Protein AF-A0AAV7SEK6-F1 (afdb_monomer_lite)

pLDDT: mean 84.75, std 13.73, range [41.94, 98.38]

Structure (mmCIF, N/CA/C/O backbone):
data_AF-A0AAV7SEK6-F1
#
_entry.id   AF-A0AAV7SEK6-F1
#
loop_
_atom_site.group_PDB
_atom_site.id
_atom_site.type_symbol
_atom_site.label_atom_id
_atom_site.label_alt_id
_atom_site.label_comp_id
_atom_site.label_asym_id
_atom_site.label_entity_id
_atom_site.label_seq_id
_atom_site.pdbx_PDB_ins_code
_atom_site.Cartn_x
_atom_site.Cartn_y
_atom_site.Cartn_z
_atom_site.occupancy
_atom_site.B_iso_or_equiv
_atom_site.auth_seq_id
_atom_site.auth_comp_id
_atom_site.auth_asym_id
_atom_site.auth_atom_id
_atom_site.pdbx_PDB_model_num
ATOM 1 N N . MET A 1 1 ? -6.436 -11.937 41.279 1.00 41.94 1 MET A N 1
ATOM 2 C CA . MET A 1 1 ? -7.141 -11.042 40.342 1.00 41.94 1 MET A CA 1
ATOM 3 C C . MET A 1 1 ? -6.903 -11.585 38.947 1.00 41.94 1 MET A C 1
ATOM 5 O O . MET A 1 1 ? -5.779 -11.514 38.476 1.00 41.94 1 MET A O 1
ATOM 9 N N . LEU A 1 2 ? -7.904 -12.236 38.353 1.00 48.03 2 LEU A N 1
ATOM 10 C CA . LEU A 1 2 ? -7.870 -12.581 36.932 1.00 48.03 2 LEU A CA 1
ATOM 11 C C . LEU A 1 2 ? -8.224 -11.290 36.184 1.00 48.03 2 LEU A C 1
ATOM 13 O O . LEU A 1 2 ? -9.225 -10.667 36.530 1.00 48.03 2 LEU A O 1
ATOM 17 N N . GLY A 1 3 ? -7.352 -10.839 35.279 1.00 50.72 3 GLY A N 1
ATOM 18 C CA . GLY A 1 3 ? -7.594 -9.639 34.475 1.00 50.72 3 GLY A CA 1
ATOM 19 C C . GLY A 1 3 ? -8.892 -9.765 33.681 1.00 50.72 3 GLY A C 1
ATOM 20 O O . GLY A 1 3 ? -9.332 -10.880 33.397 1.00 50.72 3 GLY A O 1
ATOM 21 N N . ASP A 1 4 ? -9.506 -8.627 33.359 1.00 60.28 4 ASP A N 1
ATOM 22 C CA . ASP A 1 4 ? -10.700 -8.585 32.517 1.00 60.28 4 ASP A CA 1
ATOM 23 C C . ASP A 1 4 ? -10.441 -9.390 31.221 1.00 60.28 4 ASP A C 1
ATOM 25 O O . ASP A 1 4 ? -9.494 -9.071 30.493 1.00 60.28 4 ASP A O 1
ATOM 29 N N . PRO A 1 5 ? -11.225 -10.452 30.930 1.00 59.69 5 PRO A N 1
ATOM 30 C CA . PRO A 1 5 ? -11.071 -11.268 29.722 1.00 59.69 5 PRO A CA 1
ATOM 31 C C . PRO A 1 5 ? -11.048 -10.442 28.433 1.00 59.69 5 PRO A C 1
ATOM 33 O O . PRO A 1 5 ? -10.412 -10.834 27.455 1.00 59.69 5 PRO A O 1
ATOM 36 N N . SER A 1 6 ? -11.715 -9.291 28.467 1.00 57.19 6 SER A N 1
ATOM 37 C CA . SER A 1 6 ? -11.801 -8.311 27.398 1.00 57.19 6 SER A CA 1
ATOM 38 C C . SER A 1 6 ? -10.407 -7.718 27.068 1.00 57.19 6 SER A C 1
ATOM 40 O O . SER A 1 6 ? -9.927 -7.756 25.930 1.00 57.19 6 SER A O 1
ATOM 42 N N . VAL A 1 7 ? -9.663 -7.298 28.092 1.00 60.16 7 VAL A N 1
ATOM 43 C CA . VAL A 1 7 ? -8.305 -6.744 27.969 1.00 60.16 7 VAL A CA 1
ATOM 44 C C . VAL A 1 7 ? -7.331 -7.802 27.443 1.00 60.16 7 VAL A C 1
ATOM 46 O O . VAL A 1 7 ? -6.570 -7.545 26.515 1.00 60.16 7 VAL A O 1
ATOM 49 N N . ILE A 1 8 ? -7.436 -9.036 27.943 1.00 61.97 8 ILE A N 1
ATOM 50 C CA . ILE A 1 8 ? -6.555 -10.151 27.555 1.00 61.97 8 ILE A CA 1
ATOM 51 C C . ILE A 1 8 ? -6.707 -10.522 26.068 1.00 61.97 8 ILE A C 1
ATOM 53 O O . ILE A 1 8 ? -5.732 -10.924 25.428 1.00 61.97 8 ILE A O 1
ATOM 57 N N . LEU A 1 9 ? -7.916 -10.425 25.508 1.00 58.00 9 LEU A N 1
ATOM 58 C CA . LEU A 1 9 ? -8.163 -10.699 24.087 1.00 58.00 9 LEU A CA 1
ATOM 59 C C . LEU A 1 9 ? -7.592 -9.597 23.188 1.00 58.00 9 LEU A C 1
ATOM 61 O O . LEU A 1 9 ? -6.967 -9.900 22.171 1.00 58.00 9 LEU A O 1
ATOM 65 N N . THR A 1 10 ? -7.742 -8.338 23.600 1.00 61.56 10 THR A N 1
ATOM 66 C CA . THR A 1 10 ? -7.214 -7.174 22.870 1.00 61.56 10 THR A CA 1
ATOM 67 C C . THR A 1 10 ? -5.689 -7.195 22.806 1.00 61.56 10 THR A C 1
ATOM 69 O O . THR A 1 10 ? -5.108 -6.975 21.740 1.00 61.56 10 THR A O 1
ATOM 72 N N . ASP A 1 11 ? -5.037 -7.521 23.924 1.00 69.69 11 ASP A N 1
ATOM 73 C CA . ASP A 1 11 ? -3.577 -7.602 24.013 1.00 69.69 11 ASP A CA 1
ATOM 74 C C . ASP A 1 11 ? -3.030 -8.688 23.077 1.00 69.69 11 ASP A C 1
ATOM 76 O O . ASP A 1 11 ? -2.130 -8.434 22.279 1.00 69.69 11 ASP A O 1
ATOM 80 N N . LYS A 1 12 ? -3.651 -9.875 23.064 1.00 70.50 12 LYS A N 1
ATOM 81 C CA . LYS A 1 12 ? -3.239 -10.984 22.186 1.00 70.50 12 LYS A CA 1
ATOM 82 C C . LYS A 1 12 ? -3.384 -10.673 20.695 1.00 70.50 12 LYS A C 1
ATOM 84 O O . LYS A 1 12 ? -2.521 -11.069 19.906 1.00 70.50 12 LYS A O 1
ATOM 89 N N . LEU A 1 13 ? -4.468 -10.004 20.294 1.00 69.19 13 LEU A N 1
ATOM 90 C CA . LEU A 1 13 ? -4.673 -9.591 18.900 1.00 69.19 13 LEU A CA 1
ATOM 91 C C . LEU A 1 13 ? -3.631 -8.545 18.482 1.00 69.19 13 LEU A C 1
ATOM 93 O O . LEU A 1 13 ? -3.004 -8.686 17.430 1.00 69.19 13 LEU A O 1
ATOM 97 N N . THR A 1 14 ? -3.371 -7.572 19.359 1.00 73.69 14 THR A N 1
ATOM 98 C CA . THR A 1 14 ? -2.360 -6.526 19.148 1.00 73.69 14 THR A CA 1
ATOM 99 C C . THR A 1 14 ? -0.956 -7.112 19.018 1.00 73.69 14 THR A C 1
ATOM 101 O O . THR A 1 14 ? -0.212 -6.734 18.113 1.00 73.69 14 THR A O 1
ATOM 104 N N . ASP A 1 15 ? -0.591 -8.057 19.885 1.00 81.19 15 ASP A N 1
ATOM 105 C CA . ASP A 1 15 ? 0.707 -8.736 19.849 1.00 81.19 15 ASP A CA 1
ATOM 106 C C . ASP A 1 15 ? 0.880 -9.538 18.557 1.00 81.19 15 ASP A C 1
ATOM 108 O O . ASP A 1 15 ? 1.908 -9.430 17.886 1.00 81.19 15 ASP A O 1
ATOM 112 N N . THR A 1 16 ? -0.164 -10.260 18.139 1.00 84.62 16 THR A N 1
ATOM 113 C CA . THR A 1 16 ? -0.152 -11.038 16.892 1.00 84.62 16 THR A CA 1
ATOM 114 C C . THR A 1 16 ? 0.030 -10.138 15.667 1.00 84.62 16 THR A C 1
ATOM 116 O O . THR A 1 16 ? 0.829 -10.451 14.779 1.00 84.62 16 THR A O 1
ATOM 119 N N . TRP A 1 17 ? -0.681 -9.008 15.606 1.00 87.75 17 TRP A N 1
ATOM 120 C CA . TRP A 1 17 ? -0.519 -8.024 14.535 1.00 87.75 17 TRP A CA 1
ATOM 121 C C . TRP A 1 17 ? 0.884 -7.404 14.546 1.00 87.75 17 TRP A C 1
ATOM 123 O O . TRP A 1 17 ? 1.556 -7.383 13.513 1.00 87.75 17 TRP A O 1
ATOM 133 N N . ASN A 1 18 ? 1.363 -6.963 15.712 1.00 86.88 18 ASN A N 1
ATOM 134 C CA . ASN A 1 18 ? 2.690 -6.368 15.873 1.00 86.88 18 ASN A CA 1
ATOM 135 C C . ASN A 1 18 ? 3.795 -7.312 15.401 1.00 86.88 18 ASN A C 1
ATOM 137 O O . ASN A 1 18 ? 4.709 -6.892 14.691 1.00 86.88 18 ASN A O 1
ATOM 141 N N . ASP A 1 19 ? 3.726 -8.583 15.785 1.00 89.81 19 ASP A N 1
ATOM 142 C CA . ASP A 1 19 ? 4.739 -9.566 15.418 1.00 89.81 19 ASP A CA 1
ATOM 143 C C . ASP A 1 19 ? 4.731 -9.862 13.922 1.00 89.81 19 ASP A C 1
ATOM 145 O O . ASP A 1 19 ? 5.800 -9.948 13.313 1.00 89.81 19 ASP A O 1
ATOM 149 N N . ARG A 1 20 ? 3.552 -9.904 13.291 1.00 88.75 20 ARG A N 1
ATOM 150 C CA . ARG A 1 20 ? 3.456 -9.961 11.829 1.00 88.75 20 ARG A CA 1
ATOM 151 C C . ARG A 1 20 ? 4.090 -8.728 11.190 1.00 88.75 20 ARG A C 1
ATOM 153 O O . ARG A 1 20 ? 4.929 -8.871 10.306 1.00 88.75 20 ARG A O 1
ATOM 160 N N . MET A 1 21 ? 3.767 -7.521 11.645 1.00 90.56 21 MET A N 1
ATOM 161 C CA . MET A 1 21 ? 4.341 -6.301 11.065 1.00 90.56 21 MET A CA 1
ATOM 162 C C . MET A 1 21 ? 5.861 -6.219 11.241 1.00 90.56 21 MET A C 1
ATOM 164 O O . MET A 1 21 ? 6.558 -5.791 10.321 1.00 90.56 21 MET A O 1
ATOM 168 N N . LYS A 1 22 ? 6.407 -6.696 12.367 1.00 90.19 22 LYS A N 1
ATOM 169 C CA . LYS A 1 22 ? 7.861 -6.856 12.537 1.00 90.19 22 LYS A CA 1
ATOM 170 C C . LYS A 1 22 ? 8.435 -7.822 11.502 1.00 90.19 22 LYS A C 1
ATOM 172 O O . LYS A 1 22 ? 9.438 -7.489 10.880 1.00 90.19 22 LYS A O 1
ATOM 177 N N . GLN A 1 23 ? 7.795 -8.973 11.278 1.00 89.94 23 GLN A N 1
ATOM 178 C CA . GLN A 1 23 ? 8.226 -9.937 10.257 1.00 89.94 23 GLN A CA 1
ATOM 179 C C . GLN A 1 23 ? 8.219 -9.325 8.854 1.00 89.94 23 GLN A C 1
ATOM 181 O O . GLN A 1 23 ? 9.186 -9.516 8.117 1.00 89.94 23 GLN A O 1
ATOM 186 N N . LEU A 1 24 ? 7.188 -8.545 8.503 1.00 89.25 24 LEU A N 1
ATOM 187 C CA . LEU A 1 24 ? 7.153 -7.801 7.244 1.00 89.25 24 LEU A CA 1
ATOM 188 C C . LEU A 1 24 ? 8.353 -6.866 7.133 1.00 89.25 24 LEU A C 1
ATOM 190 O O . LEU A 1 24 ? 9.094 -6.943 6.160 1.00 89.25 24 LEU A O 1
ATOM 194 N N . VAL A 1 25 ? 8.571 -6.002 8.128 1.00 87.69 25 VAL A N 1
ATOM 195 C CA . VAL A 1 25 ? 9.676 -5.034 8.103 1.00 87.69 25 VAL A CA 1
ATOM 196 C C . VAL A 1 25 ? 11.026 -5.745 8.002 1.00 87.69 25 VAL A C 1
ATOM 198 O O . VAL A 1 25 ? 11.858 -5.347 7.190 1.00 87.69 25 VAL A O 1
ATOM 201 N N . THR A 1 26 ? 11.243 -6.821 8.760 1.00 88.69 26 THR A N 1
ATOM 202 C CA . THR A 1 26 ? 12.462 -7.635 8.665 1.00 88.69 26 THR A CA 1
ATOM 203 C C . THR A 1 26 ? 12.628 -8.248 7.275 1.00 88.69 26 THR A C 1
ATOM 205 O O . THR A 1 26 ? 13.724 -8.190 6.720 1.00 88.69 26 THR A O 1
ATOM 208 N N . GLY A 1 27 ? 11.556 -8.785 6.685 1.00 85.38 27 GLY A N 1
ATOM 209 C CA . GLY A 1 27 ? 11.569 -9.331 5.327 1.00 85.38 27 GLY A CA 1
ATOM 210 C C . GLY A 1 27 ? 11.901 -8.274 4.273 1.00 85.38 27 GLY A C 1
ATOM 211 O O . GLY A 1 27 ? 12.775 -8.496 3.438 1.00 85.38 27 GLY A O 1
ATOM 212 N N . LEU A 1 28 ? 11.273 -7.097 4.361 1.00 86.06 28 LEU A N 1
ATOM 213 C CA . LEU A 1 28 ? 11.520 -5.967 3.464 1.00 86.06 28 LEU A CA 1
ATOM 214 C C . LEU A 1 28 ? 12.965 -5.476 3.562 1.00 86.06 28 LEU A C 1
ATOM 216 O O . LEU A 1 28 ? 13.625 -5.326 2.541 1.00 86.06 28 LEU A O 1
ATOM 220 N N . VAL A 1 29 ? 13.487 -5.272 4.776 1.00 85.56 29 VAL A N 1
ATOM 221 C CA . VAL A 1 29 ? 14.893 -4.885 4.983 1.00 85.56 29 VAL A CA 1
ATOM 222 C C . VAL A 1 29 ? 15.839 -5.951 4.433 1.00 85.56 29 VAL A C 1
ATOM 224 O O . VAL A 1 29 ? 16.851 -5.610 3.825 1.00 85.56 29 VAL A O 1
ATOM 227 N N . GLY A 1 30 ? 15.504 -7.233 4.597 1.00 84.56 30 GLY A N 1
ATOM 228 C CA . GLY A 1 30 ? 16.250 -8.333 3.994 1.00 84.56 30 GLY A CA 1
ATOM 229 C C . GLY A 1 30 ? 16.338 -8.205 2.474 1.00 84.56 30 GLY A C 1
ATOM 230 O O . GLY A 1 30 ? 17.432 -8.291 1.931 1.00 84.56 30 GLY A O 1
ATOM 231 N N . LEU A 1 31 ? 15.216 -7.927 1.804 1.00 82.25 31 LEU A N 1
ATOM 232 C CA . LEU A 1 31 ? 15.153 -7.757 0.350 1.00 82.25 31 LEU A CA 1
ATOM 233 C C . LEU A 1 31 ? 15.881 -6.510 -0.163 1.00 82.25 31 LEU A C 1
ATOM 235 O O . LEU A 1 31 ? 16.496 -6.572 -1.221 1.00 82.25 31 LEU A O 1
ATOM 239 N N . ILE A 1 32 ? 15.841 -5.393 0.573 1.00 80.75 32 ILE A N 1
ATOM 240 C CA . ILE A 1 32 ? 16.530 -4.150 0.174 1.00 80.75 32 ILE A CA 1
ATOM 241 C C . ILE A 1 32 ? 18.045 -4.373 0.048 1.00 80.75 32 ILE A C 1
ATOM 243 O O . ILE A 1 32 ? 18.692 -3.734 -0.776 1.0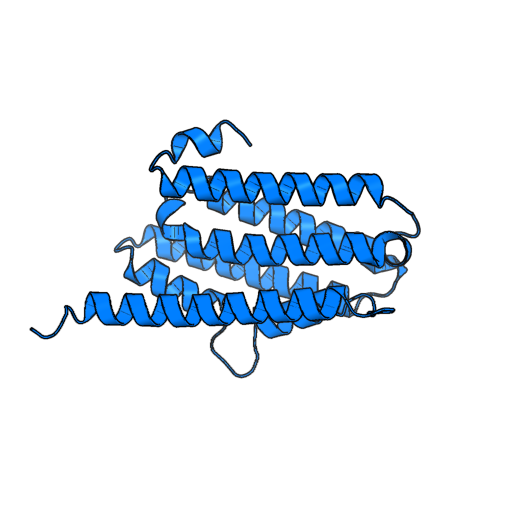0 80.75 32 ILE A O 1
ATOM 247 N N . ASN A 1 33 ? 18.608 -5.275 0.854 1.00 78.75 33 ASN A N 1
ATOM 248 C CA . ASN A 1 33 ? 20.043 -5.561 0.868 1.00 78.75 33 ASN A CA 1
ATOM 249 C C . ASN A 1 33 ? 20.473 -6.622 -0.162 1.00 78.75 33 ASN A C 1
ATOM 251 O O . ASN A 1 33 ? 21.648 -6.982 -0.197 1.00 78.75 33 ASN A O 1
ATOM 255 N N . VAL A 1 34 ? 19.547 -7.154 -0.964 1.00 82.31 34 VAL A N 1
ATOM 256 C CA . VAL A 1 34 ? 19.866 -8.121 -2.018 1.00 82.31 34 VAL A CA 1
ATOM 257 C C . VAL A 1 34 ? 20.265 -7.360 -3.279 1.00 82.31 34 VAL A C 1
ATOM 259 O O . VAL A 1 34 ? 19.437 -6.675 -3.880 1.00 82.31 34 VAL A O 1
ATOM 262 N N . GLU A 1 35 ? 21.528 -7.496 -3.685 1.00 72.06 35 GLU A N 1
ATOM 263 C CA . GLU A 1 35 ? 21.963 -7.103 -5.029 1.00 72.06 35 GLU A CA 1
ATOM 264 C C . GLU A 1 35 ? 21.181 -7.941 -6.060 1.00 72.06 35 GLU A C 1
ATOM 266 O O . GLU A 1 35 ? 21.039 -9.154 -5.901 1.00 72.06 35 GLU A O 1
ATOM 271 N N . ASP A 1 36 ? 20.622 -7.288 -7.080 1.00 77.19 36 ASP A N 1
ATOM 272 C CA . ASP A 1 36 ? 19.853 -7.905 -8.175 1.00 77.19 36 ASP A CA 1
ATOM 273 C C . ASP A 1 36 ? 18.517 -8.571 -7.794 1.00 77.19 36 ASP A C 1
ATOM 275 O O . ASP A 1 36 ? 18.098 -9.578 -8.378 1.00 77.19 36 ASP A O 1
ATOM 279 N N . ILE A 1 37 ? 17.784 -7.996 -6.838 1.00 86.81 37 ILE A N 1
ATOM 280 C CA . ILE A 1 37 ? 16.390 -8.398 -6.632 1.00 86.81 37 ILE A CA 1
ATOM 281 C C . ILE A 1 37 ? 15.559 -8.177 -7.909 1.00 86.81 37 ILE A C 1
ATOM 283 O O . ILE A 1 37 ? 15.642 -7.143 -8.556 1.00 86.81 37 ILE A O 1
ATOM 287 N N . SER A 1 38 ? 14.751 -9.165 -8.298 1.00 89.44 38 SER A N 1
ATOM 288 C CA . SER A 1 38 ? 13.937 -9.068 -9.514 1.00 89.44 38 SER A CA 1
ATOM 289 C C . SER A 1 38 ? 12.712 -8.169 -9.328 1.00 89.44 38 SER A C 1
ATOM 291 O O . SER A 1 38 ? 12.023 -8.259 -8.307 1.00 89.44 38 SER A O 1
ATOM 293 N N . VAL A 1 39 ? 12.362 -7.406 -10.367 1.00 92.19 39 VAL A N 1
ATOM 294 C CA . VAL A 1 39 ? 11.110 -6.632 -10.436 1.00 92.19 39 VAL A CA 1
ATOM 295 C C . VAL A 1 39 ? 9.908 -7.523 -10.136 1.00 92.19 39 VAL A C 1
ATOM 297 O O . VAL A 1 39 ? 9.750 -8.612 -10.692 1.00 92.19 39 VAL A O 1
ATOM 300 N N . GLY A 1 40 ? 9.020 -7.052 -9.272 1.00 91.81 40 GLY A N 1
ATOM 301 C CA . GLY A 1 40 ? 7.842 -7.770 -8.809 1.00 91.81 40 GLY A CA 1
ATOM 302 C C . GLY A 1 40 ? 8.080 -8.590 -7.549 1.00 91.81 40 GLY A C 1
ATOM 303 O O . GLY A 1 40 ? 7.106 -9.034 -6.939 1.00 91.81 40 GLY A O 1
ATOM 304 N N . LYS A 1 41 ? 9.330 -8.788 -7.112 1.00 90.12 41 LYS A N 1
ATOM 305 C CA . LYS A 1 41 ? 9.618 -9.633 -5.948 1.00 90.12 41 LYS A CA 1
ATOM 306 C C . LYS A 1 41 ? 9.120 -9.016 -4.644 1.00 90.12 41 LYS A C 1
ATOM 308 O O . LYS A 1 41 ? 8.535 -9.753 -3.847 1.00 90.12 41 LYS A O 1
ATOM 313 N N . PHE A 1 42 ? 9.276 -7.703 -4.439 1.00 89.88 42 PHE A N 1
ATOM 314 C CA . PHE A 1 42 ? 8.676 -7.036 -3.277 1.00 89.88 42 PHE A CA 1
ATOM 315 C C . PHE A 1 42 ? 7.163 -7.177 -3.299 1.00 89.88 42 PHE A C 1
ATOM 317 O O . PHE A 1 42 ? 6.578 -7.631 -2.323 1.00 89.88 42 PHE A O 1
ATOM 324 N N . VAL A 1 43 ? 6.526 -6.849 -4.424 1.00 94.81 43 VAL A N 1
ATOM 325 C CA . VAL A 1 43 ? 5.061 -6.888 -4.536 1.00 94.81 43 VAL A CA 1
ATOM 326 C C . VAL A 1 43 ? 4.523 -8.304 -4.318 1.00 94.81 43 VAL A C 1
ATOM 328 O O . VAL A 1 43 ? 3.544 -8.482 -3.600 1.00 94.81 43 VAL A O 1
ATOM 331 N N . SER A 1 44 ? 5.205 -9.331 -4.828 1.00 94.44 44 SER A N 1
ATOM 332 C CA . SER A 1 44 ? 4.873 -10.736 -4.567 1.00 94.44 44 SER A CA 1
ATOM 333 C C . SER A 1 44 ? 4.996 -11.113 -3.082 1.00 94.44 44 SER A C 1
ATOM 335 O O . SER A 1 44 ? 4.127 -11.813 -2.549 1.00 94.44 44 SER A O 1
ATOM 337 N N . MET A 1 45 ? 6.032 -10.619 -2.390 1.00 92.12 45 MET A N 1
ATOM 338 C CA . MET A 1 45 ? 6.167 -10.784 -0.938 1.00 92.12 45 MET A CA 1
ATOM 339 C C . MET A 1 45 ? 5.018 -10.090 -0.199 1.00 92.12 45 MET A C 1
ATOM 341 O O . MET A 1 45 ? 4.438 -10.695 0.700 1.00 92.12 45 MET A O 1
ATOM 345 N N . LEU A 1 46 ? 4.658 -8.862 -0.591 1.00 94.12 46 LEU A N 1
ATOM 346 C CA . LEU A 1 46 ? 3.532 -8.140 0.002 1.00 94.12 46 LEU A CA 1
ATOM 347 C C . LEU A 1 46 ? 2.233 -8.929 -0.171 1.00 94.12 46 LEU A C 1
ATOM 349 O O . LEU A 1 46 ? 1.546 -9.161 0.816 1.00 94.12 46 LEU A O 1
ATOM 353 N N . ILE A 1 47 ? 1.924 -9.416 -1.377 1.00 95.62 47 ILE A N 1
ATOM 354 C CA . ILE A 1 47 ? 0.712 -10.217 -1.610 1.00 95.62 47 ILE A CA 1
ATOM 355 C C . ILE A 1 47 ? 0.674 -11.421 -0.662 1.00 95.62 47 ILE A C 1
ATOM 357 O O . ILE A 1 47 ? -0.308 -11.620 0.049 1.00 95.62 47 ILE A O 1
ATOM 361 N N . SER A 1 48 ? 1.774 -12.175 -0.592 1.00 93.25 48 SER A N 1
ATOM 362 C CA . SER A 1 48 ? 1.872 -13.373 0.254 1.00 93.25 48 SER A CA 1
ATOM 363 C C . SER A 1 48 ? 1.750 -13.066 1.749 1.00 93.25 48 SER A C 1
ATOM 365 O O . SER A 1 48 ? 1.261 -13.897 2.511 1.00 93.25 48 SER A O 1
ATOM 367 N N . PHE A 1 49 ? 2.206 -11.888 2.176 1.00 92.81 49 PHE A N 1
ATOM 368 C CA . PHE A 1 49 ? 2.172 -11.464 3.571 1.00 92.81 49 PHE A CA 1
ATOM 369 C C . PHE A 1 49 ? 0.801 -10.907 3.981 1.00 92.81 49 PHE A C 1
ATOM 371 O O . PHE A 1 49 ? 0.272 -11.270 5.031 1.00 92.81 49 PHE A O 1
ATOM 378 N N . PHE A 1 50 ? 0.229 -10.022 3.162 1.00 93.44 50 PHE A N 1
ATOM 379 C CA . PHE A 1 50 ? -1.033 -9.340 3.449 1.00 93.44 50 PHE A CA 1
ATOM 380 C C . PHE A 1 50 ? -2.252 -10.214 3.143 1.00 93.44 50 PHE A C 1
ATOM 382 O O . PHE A 1 50 ? -3.270 -10.037 3.802 1.00 93.44 50 PHE A O 1
ATOM 389 N N . TRP A 1 51 ? -2.145 -11.167 2.208 1.00 94.69 51 TRP A N 1
ATOM 390 C CA . TRP A 1 51 ? -3.199 -12.119 1.831 1.00 94.69 51 TRP A CA 1
ATOM 391 C C . TRP A 1 51 ? -2.663 -13.562 1.750 1.00 94.69 51 TRP A C 1
ATOM 393 O O . TRP A 1 51 ? -2.632 -14.160 0.669 1.00 94.69 51 TRP A O 1
ATOM 403 N N . PRO A 1 52 ? -2.222 -14.146 2.879 1.00 92.88 52 PRO A N 1
ATOM 404 C CA . PRO A 1 52 ? -1.724 -15.515 2.912 1.00 92.88 52 PRO A CA 1
ATOM 405 C C . PRO A 1 52 ? -2.828 -16.519 2.556 1.00 92.88 52 PRO A C 1
ATOM 407 O O . PRO A 1 52 ? -3.967 -16.400 2.997 1.00 92.88 52 PRO A O 1
ATOM 410 N N . SER A 1 53 ? -2.479 -17.566 1.809 1.00 86.12 53 SER A N 1
ATOM 411 C CA . SER A 1 53 ? -3.423 -18.629 1.428 1.00 86.12 53 SER A CA 1
ATOM 412 C C . SER A 1 53 ? -3.721 -19.628 2.553 1.00 86.12 53 SER A C 1
ATOM 414 O O . SER A 1 53 ? -4.732 -20.324 2.505 1.00 86.12 53 SER A O 1
ATOM 416 N N . SER A 1 54 ? -2.842 -19.726 3.555 1.00 80.25 54 SER A N 1
ATOM 417 C CA . SER A 1 54 ? -2.882 -20.757 4.602 1.00 80.25 54 SER A CA 1
ATOM 418 C C . SER A 1 54 ? -3.156 -20.220 6.010 1.00 80.25 54 SER A C 1
ATOM 420 O O . SER A 1 54 ? -3.051 -20.969 6.979 1.00 80.25 54 SER A O 1
ATOM 422 N N . ALA A 1 55 ? -3.442 -18.926 6.155 1.00 81.38 55 ALA A N 1
ATOM 423 C CA . ALA A 1 55 ? -3.661 -18.284 7.446 1.00 81.38 55 ALA A CA 1
ATOM 424 C C . ALA A 1 55 ? -4.708 -17.174 7.326 1.00 81.38 55 ALA A C 1
ATOM 426 O O . ALA A 1 55 ? -4.968 -16.681 6.233 1.00 81.38 55 ALA A O 1
ATOM 427 N N . VAL A 1 56 ? -5.269 -16.753 8.464 1.00 83.44 56 VAL A N 1
ATOM 428 C CA . VAL A 1 56 ? -6.076 -15.526 8.527 1.00 83.44 56 VAL A CA 1
ATOM 429 C C . VAL A 1 56 ? -5.221 -14.370 8.024 1.00 83.44 56 VAL A C 1
ATOM 431 O O . VAL A 1 56 ? -4.065 -14.229 8.448 1.00 83.44 56 VAL A O 1
ATOM 434 N N . ASP A 1 57 ? -5.767 -13.584 7.103 1.00 87.19 57 ASP A N 1
ATOM 435 C CA . ASP A 1 57 ? -5.065 -12.446 6.534 1.00 87.19 57 ASP A CA 1
ATOM 436 C C . ASP A 1 57 ? -4.993 -11.269 7.519 1.00 87.19 57 ASP A C 1
ATOM 438 O O . ASP A 1 57 ? -5.682 -11.239 8.541 1.00 87.19 57 ASP A O 1
ATOM 442 N N . ILE A 1 58 ? -4.068 -10.334 7.286 1.00 86.62 58 ILE A N 1
ATOM 443 C CA . ILE A 1 58 ? -3.833 -9.256 8.255 1.00 86.62 58 ILE A CA 1
ATOM 444 C C . ILE A 1 58 ? -5.018 -8.292 8.346 1.00 86.62 58 ILE A C 1
ATOM 446 O O . ILE A 1 58 ? -5.224 -7.677 9.387 1.00 86.62 58 ILE A O 1
ATOM 450 N N . TRP A 1 59 ? -5.814 -8.186 7.285 1.00 87.50 59 TRP A N 1
ATOM 451 C CA . TRP A 1 59 ? -6.963 -7.295 7.238 1.00 87.50 59 TRP A CA 1
ATOM 452 C C . TRP A 1 59 ? -8.103 -7.815 8.112 1.00 87.50 59 TRP A C 1
ATOM 454 O O . TRP A 1 59 ? -8.706 -7.020 8.827 1.00 87.50 59 TRP A O 1
ATOM 464 N N . GLU A 1 60 ? -8.340 -9.131 8.137 1.00 85.06 60 GLU A N 1
ATOM 465 C CA . GLU A 1 60 ? -9.290 -9.741 9.076 1.00 85.06 60 GLU A CA 1
ATOM 466 C C . GLU A 1 60 ? -8.811 -9.621 10.531 1.00 85.06 60 GLU A C 1
ATOM 468 O O . GLU A 1 60 ? -9.598 -9.244 11.393 1.00 85.06 60 GLU A O 1
ATOM 473 N N . LEU A 1 61 ? -7.514 -9.825 10.809 1.00 81.44 61 LEU A N 1
ATOM 474 C CA . LEU A 1 61 ? -6.971 -9.629 12.165 1.00 81.44 61 LEU A CA 1
ATOM 475 C C . LEU A 1 61 ? -7.194 -8.204 12.676 1.00 81.44 61 LEU A C 1
ATOM 477 O O . LEU A 1 61 ? -7.554 -7.996 13.835 1.00 81.44 61 LEU A O 1
ATOM 481 N N . VAL A 1 62 ? -6.963 -7.218 11.809 1.00 81.12 62 VAL A N 1
ATOM 482 C CA . VAL A 1 62 ? -7.179 -5.822 12.172 1.00 81.12 62 VAL A CA 1
ATOM 483 C C . VAL A 1 62 ? -8.671 -5.529 12.309 1.00 81.12 62 VAL A C 1
ATOM 485 O O . VAL A 1 62 ? -9.056 -4.848 13.253 1.00 81.12 62 VAL A O 1
ATOM 488 N N . LYS A 1 63 ? -9.524 -6.043 11.418 1.00 81.75 63 LYS A N 1
ATOM 489 C CA . LYS A 1 63 ? -10.978 -5.876 11.517 1.00 81.75 63 LYS A CA 1
ATOM 490 C C . LYS A 1 63 ? -11.516 -6.384 12.852 1.00 81.75 63 LYS A C 1
ATOM 492 O O . LYS A 1 63 ? -12.225 -5.631 13.511 1.00 81.75 63 LYS A O 1
ATOM 497 N N . ASP A 1 64 ? -11.141 -7.591 13.271 1.00 76.94 64 ASP A N 1
ATOM 498 C CA . ASP A 1 64 ? -11.587 -8.165 14.546 1.00 76.94 64 ASP A CA 1
ATOM 499 C C . ASP A 1 64 ? -11.210 -7.254 15.722 1.00 76.94 64 ASP A C 1
ATOM 501 O O . ASP A 1 64 ? -12.005 -7.021 16.632 1.00 76.94 64 ASP A O 1
ATOM 505 N N . GLN A 1 65 ? -10.014 -6.663 15.673 1.00 74.25 65 GLN A N 1
ATOM 506 C CA . GLN A 1 65 ? -9.562 -5.710 16.680 1.00 74.25 65 GLN A CA 1
ATOM 507 C C . GLN A 1 65 ? -10.340 -4.384 16.636 1.00 74.25 65 GLN A C 1
ATOM 509 O O . GLN A 1 65 ? -10.700 -3.840 17.679 1.00 74.25 65 GLN A O 1
ATOM 514 N N . VAL A 1 66 ? -10.624 -3.867 15.443 1.00 75.81 66 VAL A N 1
ATOM 515 C CA . VAL A 1 66 ? -11.374 -2.622 15.227 1.00 75.81 66 VAL A CA 1
ATOM 516 C C . VAL A 1 66 ? -12.834 -2.756 15.683 1.00 75.81 66 VAL A C 1
ATOM 518 O O . VAL A 1 66 ? -13.349 -1.856 16.354 1.00 75.81 66 VAL A O 1
ATOM 521 N N . GLU A 1 67 ? -13.485 -3.877 15.359 1.00 74.06 67 GLU A N 1
ATOM 522 C CA . GLU A 1 67 ? -14.847 -4.212 15.797 1.00 74.06 67 GLU A CA 1
ATOM 523 C C . GLU A 1 67 ? -14.908 -4.395 17.312 1.00 74.06 67 GLU A C 1
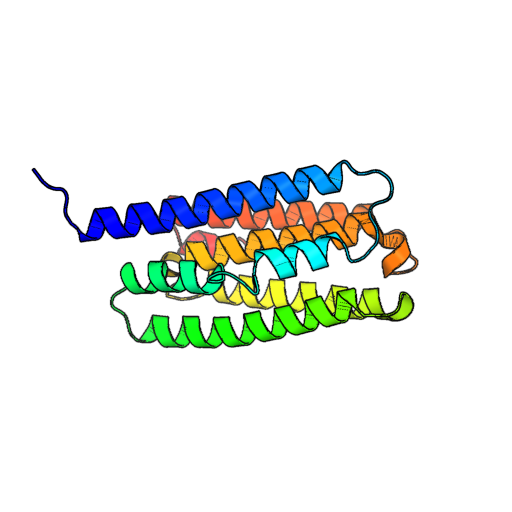ATOM 525 O O . GLU A 1 67 ? -15.797 -3.857 17.966 1.00 74.06 67 GLU A O 1
ATOM 530 N N . TYR A 1 68 ? -13.919 -5.074 17.890 1.00 70.69 68 TYR A N 1
ATOM 531 C CA . TYR A 1 68 ? -13.825 -5.241 19.333 1.00 70.69 68 TYR A CA 1
ATOM 532 C C . TYR A 1 68 ? -13.666 -3.899 20.073 1.00 70.69 68 TYR A C 1
ATOM 534 O O . TYR A 1 68 ? -14.266 -3.680 21.125 1.00 70.69 68 TYR A O 1
ATOM 542 N N . MET A 1 69 ? -12.876 -2.972 19.521 1.00 66.88 69 MET A N 1
ATOM 543 C CA . MET A 1 69 ? -12.657 -1.647 20.112 1.00 66.88 69 MET A CA 1
ATOM 544 C C . MET A 1 69 ? -13.840 -0.690 19.922 1.00 66.88 69 MET A C 1
ATOM 546 O O . MET A 1 69 ? -13.892 0.347 20.588 1.00 66.88 69 MET A O 1
ATOM 550 N N . THR A 1 70 ? -14.773 -0.989 19.012 1.00 65.00 70 THR A N 1
ATOM 551 C CA . THR A 1 70 ? -15.817 -0.039 18.627 1.00 65.00 70 THR A CA 1
ATOM 552 C C . THR A 1 70 ? -17.182 -0.700 18.473 1.00 65.00 70 THR A C 1
ATOM 554 O O . THR A 1 70 ? -17.472 -1.365 17.487 1.00 65.00 70 THR A O 1
ATOM 557 N N . ASP A 1 71 ? -18.101 -0.362 19.372 1.00 59.66 71 ASP A N 1
ATOM 558 C CA . ASP A 1 71 ? -19.473 -0.894 19.421 1.00 59.66 71 ASP A CA 1
ATOM 559 C C . ASP A 1 71 ? -20.424 -0.343 18.318 1.00 59.66 71 ASP A C 1
ATOM 561 O O . ASP A 1 71 ? -21.644 -0.259 18.489 1.00 59.66 71 ASP A O 1
ATOM 565 N N . LYS A 1 72 ? -19.899 0.122 17.170 1.00 63.66 72 LYS A N 1
ATOM 566 C CA . LYS A 1 72 ? -20.668 0.895 16.173 1.00 63.66 72 LYS A CA 1
ATOM 567 C C . LYS A 1 72 ? -20.865 0.151 14.853 1.00 63.66 72 LYS A C 1
ATOM 569 O O . LYS A 1 72 ? -19.933 -0.036 14.080 1.00 63.66 72 LYS A O 1
ATOM 574 N N . LYS A 1 73 ? -22.130 -0.090 14.491 1.00 62.34 73 LYS A N 1
ATOM 575 C CA . LYS A 1 73 ? -22.545 -0.636 13.177 1.00 62.34 73 LYS A CA 1
ATOM 576 C C . LYS A 1 73 ? -22.031 0.154 11.961 1.00 62.34 73 LYS A C 1
ATOM 578 O O . LYS A 1 73 ? -21.833 -0.432 10.904 1.00 62.34 73 LYS A O 1
ATOM 583 N N . ILE A 1 74 ? -21.830 1.469 12.099 1.00 59.97 74 ILE A N 1
ATOM 584 C CA . ILE A 1 74 ? -21.302 2.333 11.024 1.00 59.97 74 ILE A CA 1
ATOM 585 C C . ILE A 1 74 ? -19.883 1.904 10.634 1.00 59.97 74 ILE A C 1
ATOM 587 O O . ILE A 1 74 ? -19.554 1.864 9.451 1.00 59.97 74 ILE A O 1
ATOM 591 N N . LEU A 1 75 ? -19.079 1.502 11.617 1.00 77.75 75 LEU A N 1
ATOM 592 C 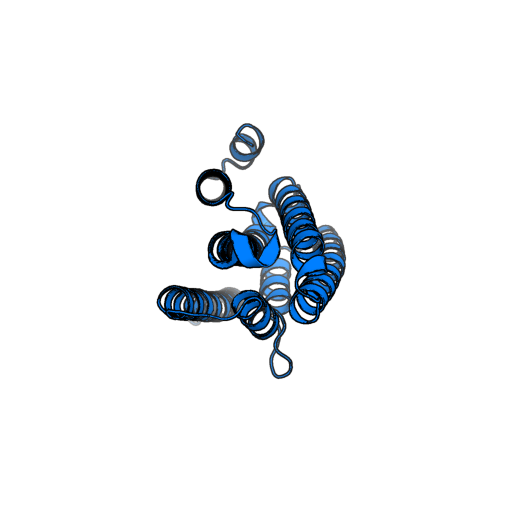CA . LEU A 1 75 ? -17.712 1.062 11.386 1.00 77.75 75 LEU A CA 1
ATOM 593 C C . LEU A 1 75 ? -17.659 -0.254 10.607 1.00 77.75 75 LEU A C 1
ATOM 595 O O . LEU A 1 75 ? -16.838 -0.396 9.713 1.00 77.75 75 LEU A O 1
ATOM 599 N N . ALA A 1 76 ? -18.579 -1.184 10.873 1.00 75.56 76 ALA A N 1
ATOM 600 C CA . ALA A 1 76 ? -18.644 -2.450 10.143 1.00 75.56 76 ALA A CA 1
ATOM 601 C C . ALA A 1 76 ? -18.901 -2.245 8.636 1.00 75.56 76 ALA A C 1
ATOM 603 O O . ALA A 1 76 ? -18.301 -2.920 7.795 1.00 75.56 76 ALA A O 1
ATOM 604 N N . ALA A 1 77 ? -19.760 -1.284 8.275 1.00 79.81 77 ALA A N 1
ATOM 605 C CA . ALA A 1 77 ? -20.008 -0.936 6.876 1.00 79.81 77 ALA A CA 1
ATOM 606 C C . ALA A 1 77 ? -18.764 -0.322 6.212 1.00 79.81 77 ALA A C 1
ATOM 608 O O . ALA A 1 77 ? -18.415 -0.699 5.093 1.00 79.81 77 ALA A O 1
ATOM 609 N N . GLU A 1 78 ? -18.074 0.578 6.912 1.00 84.75 78 GLU A N 1
ATOM 610 C CA . GLU A 1 78 ? -16.834 1.194 6.437 1.00 84.75 78 GLU A CA 1
ATOM 611 C C . GLU A 1 78 ? -15.716 0.158 6.250 1.00 84.75 78 GLU A C 1
ATOM 613 O O . GLU A 1 78 ? -15.100 0.096 5.186 1.00 84.75 78 GLU A O 1
ATOM 618 N N . VAL A 1 79 ? -15.522 -0.730 7.227 1.00 84.06 79 VAL A N 1
ATOM 619 C CA . VAL A 1 79 ? -14.551 -1.829 7.153 1.00 84.06 79 VAL A CA 1
ATOM 620 C C . VAL A 1 79 ? -14.879 -2.786 6.003 1.00 84.06 79 VAL A C 1
ATOM 622 O O . VAL A 1 79 ? -13.981 -3.196 5.270 1.00 84.06 79 VAL A O 1
ATOM 625 N N . THR A 1 80 ? -16.158 -3.081 5.757 1.00 84.81 80 THR A N 1
ATOM 626 C CA . THR A 1 80 ? -16.576 -3.911 4.612 1.00 84.81 80 THR A CA 1
ATOM 627 C C . THR A 1 80 ? -16.255 -3.240 3.270 1.00 84.81 80 THR A C 1
ATOM 629 O O . THR A 1 80 ? -15.753 -3.882 2.347 1.00 84.81 80 THR A O 1
ATOM 632 N N . GLN A 1 81 ? -16.502 -1.934 3.137 1.00 86.88 81 GLN A N 1
ATOM 633 C CA . GLN A 1 81 ? -16.154 -1.189 1.920 1.00 86.88 81 GLN A CA 1
ATOM 634 C C . GLN A 1 81 ? -14.638 -1.111 1.701 1.00 86.88 81 GLN A C 1
ATOM 636 O O . GLN A 1 81 ? -14.161 -1.204 0.563 1.00 86.88 81 GLN A O 1
ATOM 641 N N . LEU A 1 82 ? -13.876 -0.952 2.785 1.00 89.88 82 LEU A N 1
ATOM 642 C CA . LEU A 1 82 ? -12.419 -1.007 2.756 1.00 89.88 82 LEU A CA 1
ATOM 643 C C . LEU A 1 82 ? -11.942 -2.383 2.301 1.00 89.88 82 LEU A C 1
ATOM 645 O O . LEU A 1 82 ? -11.080 -2.449 1.429 1.00 89.88 82 LEU A O 1
ATOM 649 N N . ARG A 1 83 ? -12.554 -3.467 2.792 1.00 90.19 83 ARG A N 1
ATOM 650 C CA . ARG A 1 83 ? -12.204 -4.830 2.386 1.00 90.19 83 ARG A CA 1
ATOM 651 C C . ARG A 1 83 ? -12.320 -5.036 0.879 1.00 90.19 83 ARG A C 1
ATOM 653 O O . ARG A 1 83 ? -11.362 -5.478 0.255 1.00 90.19 83 ARG A O 1
ATOM 660 N N . ASN A 1 84 ? -13.435 -4.621 0.282 1.00 91.44 84 ASN A N 1
ATOM 661 C CA . ASN A 1 84 ? -13.619 -4.714 -1.171 1.00 91.44 84 ASN A CA 1
ATOM 662 C C . ASN A 1 84 ? -12.544 -3.931 -1.942 1.00 91.44 84 ASN A C 1
ATOM 664 O O . ASN A 1 84 ? -12.062 -4.379 -2.981 1.00 91.44 84 ASN A O 1
ATOM 668 N N . SER A 1 85 ? -12.150 -2.765 -1.422 1.00 94.75 85 SER A N 1
ATOM 669 C CA . SER A 1 85 ? -11.103 -1.944 -2.035 1.00 94.75 85 SER A CA 1
ATOM 670 C C . SER A 1 85 ? -9.720 -2.601 -1.914 1.00 94.75 85 SER A C 1
ATOM 672 O O . SER A 1 85 ? -8.935 -2.563 -2.858 1.00 94.75 85 SER A O 1
ATOM 674 N N . LEU A 1 86 ? -9.436 -3.244 -0.778 1.00 95.25 86 LEU A N 1
ATOM 675 C CA . LEU A 1 86 ? -8.202 -3.993 -0.531 1.00 95.25 86 LEU A CA 1
ATOM 676 C C . LEU A 1 86 ? -8.108 -5.247 -1.405 1.00 95.25 86 LEU A C 1
ATOM 678 O O . LEU A 1 86 ? -7.043 -5.529 -1.946 1.00 95.25 86 LEU A O 1
ATOM 682 N N . ASP A 1 87 ? -9.208 -5.971 -1.604 1.00 94.50 87 ASP A N 1
ATOM 683 C CA . ASP A 1 87 ? -9.233 -7.121 -2.512 1.00 94.50 87 ASP A CA 1
ATOM 684 C C . ASP A 1 87 ? -9.045 -6.685 -3.977 1.00 94.50 87 ASP A C 1
ATOM 686 O O . ASP A 1 87 ? -8.354 -7.365 -4.738 1.00 94.50 87 ASP A O 1
ATOM 690 N N . GLY A 1 88 ? -9.582 -5.522 -4.365 1.00 96.25 88 GLY A N 1
ATOM 691 C CA . GLY A 1 88 ? -9.287 -4.897 -5.658 1.00 96.25 88 GLY A CA 1
ATOM 692 C C . GLY A 1 88 ? -7.810 -4.516 -5.797 1.00 96.25 88 GLY A C 1
ATOM 693 O O . GLY A 1 88 ? -7.185 -4.807 -6.814 1.00 96.25 88 GLY A O 1
ATOM 694 N N . LEU A 1 89 ? -7.217 -3.936 -4.751 1.00 97.56 89 LEU A N 1
ATOM 695 C CA . LEU A 1 89 ? -5.788 -3.625 -4.713 1.00 97.56 89 LEU A CA 1
ATOM 696 C C . LEU A 1 89 ? -4.923 -4.887 -4.834 1.00 97.56 89 LEU A C 1
ATOM 698 O O . LEU A 1 89 ? -3.967 -4.880 -5.607 1.00 97.56 89 LEU A O 1
ATOM 702 N N . ARG A 1 90 ? -5.285 -5.982 -4.150 1.00 97.69 90 ARG A N 1
ATOM 703 C CA . ARG A 1 90 ? -4.617 -7.284 -4.300 1.00 97.69 90 ARG A CA 1
ATOM 704 C C . ARG A 1 90 ? -4.598 -7.725 -5.759 1.00 97.69 90 ARG A C 1
ATOM 706 O O . ARG A 1 90 ? -3.536 -8.071 -6.262 1.00 97.69 90 ARG A O 1
ATOM 713 N N . GLN A 1 91 ? -5.741 -7.672 -6.443 1.00 97.88 91 GLN A N 1
ATOM 714 C CA . GLN A 1 91 ? -5.826 -8.049 -7.857 1.00 97.88 91 GLN A CA 1
ATOM 715 C C . GLN A 1 91 ? -4.921 -7.173 -8.731 1.00 97.88 91 GLN A C 1
ATOM 717 O O . GLN A 1 91 ? -4.218 -7.690 -9.595 1.00 97.88 91 GLN A O 1
ATOM 722 N N . THR A 1 92 ? -4.873 -5.861 -8.490 1.00 98.12 92 THR A N 1
ATOM 723 C CA . THR A 1 92 ? -3.966 -4.954 -9.213 1.00 98.12 92 THR A CA 1
ATOM 724 C C . THR A 1 92 ? -2.493 -5.279 -8.932 1.00 98.12 92 THR A C 1
ATOM 726 O O . THR A 1 92 ? -1.661 -5.243 -9.838 1.00 98.12 92 THR A O 1
ATOM 729 N N . MET A 1 93 ? -2.149 -5.651 -7.697 1.00 98.38 93 MET A N 1
ATOM 730 C CA . MET A 1 93 ? -0.798 -6.099 -7.339 1.00 98.38 93 MET A CA 1
ATOM 731 C C . MET A 1 93 ? -0.436 -7.426 -8.022 1.00 98.38 93 MET A C 1
ATOM 733 O O . MET A 1 93 ? 0.669 -7.565 -8.545 1.00 98.38 93 MET A O 1
ATOM 737 N N . GLU A 1 94 ? -1.358 -8.388 -8.076 1.00 98.12 94 GLU A N 1
ATOM 738 C CA . GLU A 1 94 ? -1.186 -9.650 -8.810 1.00 98.12 94 GLU A CA 1
ATOM 739 C C . GLU A 1 94 ? -0.987 -9.394 -10.311 1.00 98.12 94 GLU A C 1
ATOM 741 O O . GLU A 1 94 ? -0.086 -9.970 -10.926 1.00 98.12 94 GLU A O 1
ATOM 746 N N . GLN A 1 95 ? -1.761 -8.468 -10.886 1.00 97.88 95 GLN A N 1
ATOM 747 C CA . GLN A 1 95 ? -1.585 -8.015 -12.266 1.00 97.88 95 GLN A CA 1
ATOM 748 C C . GLN A 1 95 ? -0.201 -7.405 -12.482 1.00 97.88 95 GLN A C 1
ATOM 750 O O . GLN A 1 95 ? 0.448 -7.748 -13.462 1.00 97.88 95 GLN A O 1
ATOM 755 N N . TYR A 1 96 ? 0.295 -6.561 -11.572 1.00 98.12 96 TYR A N 1
ATOM 756 C CA . TYR A 1 96 ? 1.640 -5.989 -11.684 1.00 98.12 96 TYR A CA 1
ATOM 757 C C . TYR A 1 96 ? 2.720 -7.071 -11.707 1.00 98.12 96 TYR A C 1
ATOM 759 O O . TYR A 1 96 ? 3.644 -7.009 -12.523 1.00 98.12 96 TYR A O 1
ATOM 767 N N . VAL A 1 97 ? 2.607 -8.081 -10.839 1.00 97.06 97 VAL A N 1
ATOM 768 C CA . VAL A 1 97 ? 3.557 -9.201 -10.796 1.00 97.06 97 VAL A CA 1
ATOM 769 C C . VAL A 1 97 ? 3.551 -9.961 -12.126 1.00 97.06 97 VAL A C 1
ATOM 771 O O . VAL A 1 97 ? 4.625 -10.226 -12.666 1.00 97.06 97 VAL A O 1
ATOM 774 N N . ALA A 1 98 ? 2.369 -10.235 -12.684 1.00 96.94 98 ALA A N 1
ATOM 775 C CA . ALA A 1 98 ? 2.198 -10.963 -13.944 1.00 96.94 98 ALA A CA 1
ATOM 776 C C . ALA A 1 98 ? 2.434 -10.122 -15.218 1.00 96.94 98 ALA A C 1
ATOM 778 O O . ALA A 1 98 ? 2.607 -10.688 -16.298 1.00 96.94 98 ALA A O 1
ATOM 779 N N . ALA A 1 99 ? 2.428 -8.792 -15.110 1.00 96.50 99 ALA A N 1
ATOM 780 C CA . ALA A 1 99 ? 2.527 -7.870 -16.237 1.00 96.50 99 ALA A CA 1
ATOM 781 C C . ALA A 1 99 ? 3.876 -7.965 -16.957 1.00 96.50 99 ALA A C 1
ATOM 783 O O . ALA A 1 99 ? 4.930 -8.183 -16.343 1.00 96.50 99 ALA A O 1
ATOM 784 N N . LYS A 1 100 ? 3.853 -7.720 -18.269 1.00 94.44 100 LYS A N 1
ATOM 785 C CA . LYS A 1 100 ? 5.078 -7.595 -19.065 1.00 94.44 100 LYS A CA 1
ATOM 786 C C . LYS A 1 100 ? 5.797 -6.282 -18.733 1.00 94.44 100 LYS A C 1
ATOM 788 O O . LYS A 1 100 ? 5.146 -5.342 -18.281 1.00 94.44 100 LYS A O 1
ATOM 793 N N . PRO A 1 101 ? 7.113 -6.167 -18.997 1.00 90.69 101 PRO A N 1
ATOM 794 C CA . PRO A 1 101 ? 7.886 -4.974 -18.638 1.00 90.69 101 PRO A CA 1
ATOM 795 C C . PRO A 1 101 ? 7.239 -3.648 -19.070 1.00 90.69 101 PRO A C 1
ATOM 797 O O . PRO A 1 101 ? 7.097 -2.750 -18.252 1.00 90.69 101 PRO A O 1
ATOM 800 N N . TYR A 1 102 ? 6.725 -3.567 -20.302 1.00 89.62 102 TYR A N 1
ATOM 801 C CA . TYR A 1 102 ? 6.095 -2.351 -20.839 1.00 89.62 102 TYR A CA 1
ATOM 802 C C . TYR A 1 102 ? 4.729 -1.993 -20.207 1.00 89.62 102 TYR A C 1
ATOM 804 O O . TYR A 1 102 ? 4.239 -0.884 -20.394 1.00 89.62 102 TYR A O 1
ATOM 812 N N . GLU A 1 103 ? 4.094 -2.914 -19.475 1.00 94.81 103 GLU A N 1
ATOM 813 C CA . GLU A 1 103 ? 2.827 -2.691 -18.756 1.00 94.81 103 GLU A CA 1
ATOM 814 C C . GLU A 1 103 ? 3.066 -2.295 -17.293 1.00 94.81 103 GLU A C 1
ATOM 816 O O . GLU A 1 103 ? 2.238 -1.604 -16.692 1.00 94.81 103 GLU A O 1
ATOM 821 N N . LYS A 1 104 ? 4.204 -2.707 -16.711 1.00 95.31 104 LYS A N 1
ATOM 822 C CA . LYS A 1 104 ? 4.481 -2.583 -15.273 1.00 95.31 104 LYS A CA 1
ATOM 823 C C . LYS A 1 104 ? 4.375 -1.149 -14.768 1.00 95.31 104 LYS A C 1
ATOM 825 O O . LYS A 1 104 ? 3.792 -0.953 -13.704 1.00 95.31 104 LYS A O 1
ATOM 830 N N . GLY A 1 105 ? 4.855 -0.157 -15.519 1.00 95.62 105 GLY A N 1
ATOM 831 C CA . GLY A 1 105 ? 4.756 1.251 -15.121 1.00 95.62 105 GLY A CA 1
ATOM 832 C C . GLY A 1 105 ? 3.322 1.741 -14.949 1.00 95.62 105 GLY A C 1
ATOM 833 O O . GLY A 1 105 ? 3.004 2.381 -13.948 1.00 95.62 105 GLY A O 1
ATOM 834 N N . SER A 1 106 ? 2.424 1.377 -15.867 1.00 96.69 106 SER A N 1
ATOM 835 C CA . SER A 1 106 ? 1.008 1.754 -15.773 1.00 96.69 106 SER A CA 1
ATOM 836 C C . SER A 1 106 ? 0.312 1.069 -14.591 1.00 96.69 106 SER A C 1
ATOM 838 O O . SER A 1 106 ? -0.433 1.713 -13.842 1.00 96.69 106 SER A O 1
ATOM 840 N N . VAL A 1 107 ? 0.598 -0.218 -14.366 1.00 97.75 107 VAL A N 1
ATOM 841 C CA . VAL A 1 107 ? -0.006 -0.969 -13.256 1.00 97.75 107 VAL A CA 1
ATOM 842 C C . VAL A 1 107 ? 0.546 -0.503 -11.901 1.00 97.75 107 VAL A C 1
ATOM 844 O O . VAL A 1 107 ? -0.230 -0.316 -10.966 1.00 97.75 107 VAL A O 1
ATOM 847 N N . MET A 1 108 ? 1.849 -0.222 -11.794 1.00 97.62 108 MET A N 1
ATOM 848 C CA . MET A 1 108 ? 2.465 0.346 -10.586 1.00 97.62 108 MET A CA 1
ATOM 849 C C . MET A 1 108 ? 1.861 1.708 -10.231 1.00 97.62 108 MET A C 1
ATOM 851 O O . MET A 1 108 ? 1.494 1.945 -9.080 1.00 97.62 108 MET A O 1
ATOM 855 N N . SER A 1 109 ? 1.671 2.586 -11.217 1.00 96.25 109 SER A N 1
ATOM 856 C CA . SER A 1 109 ? 0.988 3.865 -10.993 1.00 96.25 109 SER A CA 1
ATOM 857 C C . SER A 1 109 ? -0.442 3.666 -10.481 1.00 96.25 109 SER A C 1
ATOM 859 O O . SER A 1 109 ? -0.863 4.370 -9.567 1.00 96.25 109 SER A O 1
ATOM 861 N N . SER A 1 110 ? -1.159 2.661 -10.992 1.00 97.75 110 SER A N 1
ATOM 862 C CA . SER A 1 110 ? -2.508 2.319 -10.517 1.00 97.75 110 SER A CA 1
ATOM 863 C C . SER A 1 110 ? -2.510 1.833 -9.061 1.00 97.75 110 SER A C 1
ATOM 865 O O . SER A 1 110 ? -3.352 2.268 -8.277 1.00 97.75 110 SER A O 1
ATOM 867 N N . ILE A 1 111 ? -1.540 0.995 -8.669 1.00 98.12 111 ILE A N 1
ATOM 868 C CA . ILE A 1 111 ? -1.341 0.562 -7.273 1.00 98.12 111 ILE A CA 1
ATOM 869 C C . ILE A 1 111 ? -1.152 1.777 -6.361 1.00 98.12 111 ILE A C 1
ATOM 871 O O . ILE A 1 111 ? -1.842 1.907 -5.351 1.00 98.12 111 ILE A O 1
ATOM 875 N N . ILE A 1 112 ? -0.249 2.688 -6.733 1.00 97.38 112 ILE A N 1
ATOM 876 C CA . ILE A 1 112 ? 0.055 3.893 -5.950 1.00 97.38 112 ILE A CA 1
ATOM 877 C C . ILE A 1 112 ? -1.185 4.790 -5.828 1.00 97.38 112 ILE A C 1
ATOM 879 O O . ILE A 1 112 ? -1.502 5.256 -4.735 1.00 97.38 112 ILE A O 1
ATOM 883 N N . THR A 1 113 ? -1.939 4.996 -6.912 1.00 97.38 113 THR A N 1
ATOM 884 C CA . THR A 1 113 ? -3.187 5.773 -6.879 1.00 97.38 113 THR A CA 1
ATOM 885 C C . THR A 1 113 ? -4.214 5.177 -5.918 1.00 97.38 113 THR A C 1
ATOM 887 O O . THR A 1 113 ? -4.800 5.918 -5.129 1.00 97.38 113 THR A O 1
ATOM 890 N N . VAL A 1 114 ? -4.415 3.858 -5.940 1.00 96.81 114 VAL A N 1
ATOM 891 C CA . VAL A 1 114 ? -5.363 3.187 -5.037 1.00 96.81 114 VAL A CA 1
ATOM 892 C C . VAL A 1 114 ? -4.900 3.278 -3.581 1.00 96.81 114 VAL A C 1
ATOM 894 O O . VAL A 1 114 ? -5.712 3.566 -2.704 1.00 96.81 114 VAL A O 1
ATOM 897 N N . CYS A 1 115 ? -3.603 3.104 -3.310 1.00 97.25 115 CYS A N 1
ATOM 898 C CA . CYS A 1 115 ? -3.044 3.298 -1.970 1.00 97.25 115 CYS A CA 1
ATOM 899 C C . CYS A 1 115 ? -3.273 4.726 -1.451 1.00 97.25 115 CYS A C 1
ATOM 901 O O . CYS A 1 115 ? -3.698 4.895 -0.308 1.00 97.25 115 CYS A O 1
ATOM 903 N N . ASN A 1 116 ? -3.050 5.739 -2.293 1.00 95.62 116 ASN A N 1
ATOM 904 C CA . ASN A 1 116 ? -3.290 7.142 -1.954 1.00 95.62 116 ASN A CA 1
ATOM 905 C C . ASN A 1 116 ? -4.762 7.420 -1.624 1.00 95.62 116 ASN A C 1
ATOM 907 O O . ASN A 1 116 ? -5.052 8.086 -0.629 1.00 95.62 116 ASN A O 1
ATOM 911 N N . ASP A 1 117 ? -5.690 6.911 -2.439 1.00 95.12 117 ASP A N 1
ATOM 912 C CA . ASP A 1 117 ? -7.128 7.072 -2.201 1.00 95.12 117 ASP A CA 1
ATOM 913 C C . ASP A 1 117 ? -7.559 6.404 -0.892 1.00 95.12 117 ASP A C 1
ATOM 915 O O . ASP A 1 117 ? -8.196 7.034 -0.045 1.00 95.12 117 ASP A O 1
ATOM 919 N N . LEU A 1 118 ? -7.142 5.153 -0.677 1.00 94.69 118 LEU A N 1
ATOM 920 C CA . LEU A 1 118 ? -7.465 4.417 0.541 1.00 94.69 118 LEU A CA 1
ATOM 921 C C . LEU A 1 118 ? -6.900 5.100 1.784 1.00 94.69 118 LEU A C 1
ATOM 923 O O . LEU A 1 118 ? -7.619 5.260 2.769 1.00 94.69 118 LEU A O 1
ATOM 927 N N . HIS A 1 119 ? -5.645 5.549 1.732 1.00 93.56 119 HIS A N 1
ATOM 928 C CA . HIS A 1 119 ? -5.035 6.259 2.848 1.00 93.56 119 HIS A CA 1
ATOM 929 C C . HIS A 1 119 ? -5.797 7.554 3.141 1.00 93.56 119 HIS A C 1
ATOM 931 O O . HIS A 1 119 ? -6.174 7.797 4.286 1.00 93.56 119 HIS A O 1
ATOM 937 N N . ARG A 1 120 ? -6.114 8.349 2.109 1.00 92.00 120 ARG A N 1
ATOM 938 C CA . ARG A 1 120 ? -6.899 9.579 2.267 1.00 92.00 120 ARG A CA 1
ATOM 939 C C . ARG A 1 120 ? -8.254 9.306 2.915 1.00 92.00 120 ARG A C 1
ATOM 941 O O . ARG A 1 120 ? -8.619 10.022 3.843 1.00 92.00 120 ARG A O 1
ATOM 94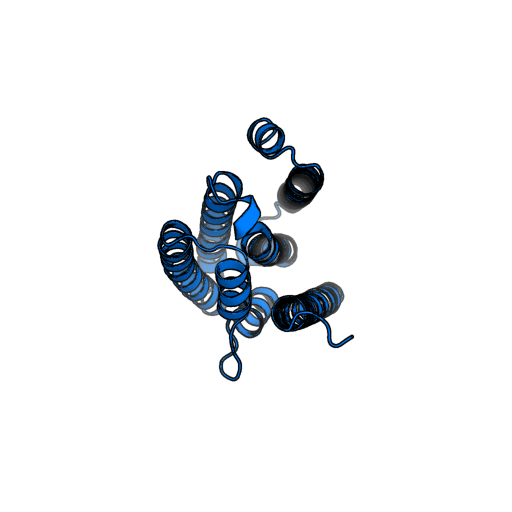8 N N . ARG A 1 121 ? -8.982 8.285 2.460 1.00 91.69 121 ARG A N 1
ATOM 949 C CA . ARG A 1 121 ? -10.287 7.904 3.023 1.00 91.69 121 ARG A CA 1
ATOM 950 C C . ARG A 1 121 ? -10.179 7.520 4.497 1.00 91.69 121 ARG A C 1
ATOM 952 O O . ARG A 1 121 ? -10.987 7.975 5.296 1.00 91.69 121 ARG A O 1
ATOM 959 N N . LEU A 1 122 ? -9.161 6.742 4.860 1.00 90.06 122 LEU A N 1
ATOM 960 C CA . LEU A 1 122 ? -8.938 6.302 6.236 1.00 90.06 122 LEU A CA 1
ATOM 961 C C . LEU A 1 122 ? -8.591 7.456 7.182 1.00 90.06 122 LEU A C 1
ATOM 963 O O . LEU A 1 122 ? -9.140 7.531 8.279 1.00 90.06 122 LEU A O 1
ATOM 967 N N . VAL A 1 123 ? -7.704 8.371 6.774 1.00 89.56 123 VAL A N 1
ATOM 968 C CA . VAL A 1 123 ? -7.281 9.481 7.649 1.00 89.56 123 VAL A CA 1
ATOM 969 C C . VAL A 1 123 ? -8.342 10.572 7.801 1.00 89.56 123 VAL A C 1
ATOM 971 O O . VAL A 1 123 ? -8.337 11.270 8.811 1.00 89.56 123 VAL A O 1
ATOM 974 N N . HIS A 1 124 ? -9.254 10.704 6.832 1.00 88.69 124 HIS A N 1
ATOM 975 C CA . HIS A 1 124 ? -10.369 11.661 6.867 1.00 88.69 124 HIS A CA 1
ATOM 976 C C . HIS A 1 124 ? -11.686 11.046 7.358 1.00 88.69 124 HIS A C 1
ATOM 978 O O . HIS A 1 124 ? -12.711 11.724 7.353 1.00 88.69 124 HIS A O 1
ATOM 984 N N . SER A 1 125 ? -11.681 9.776 7.760 1.00 87.44 125 SER A N 1
ATOM 985 C CA . SER A 1 125 ? -12.861 9.127 8.319 1.00 87.44 125 SER A CA 1
ATOM 986 C C . SER A 1 125 ? -13.237 9.737 9.670 1.00 87.44 125 SER A C 1
ATOM 988 O O . SER A 1 125 ? -12.375 9.974 10.519 1.00 87.44 125 SER A O 1
ATOM 990 N N . ASP A 1 126 ? -14.538 9.876 9.931 1.00 85.19 126 ASP A N 1
ATOM 991 C CA . ASP A 1 126 ? -15.054 10.194 11.270 1.00 85.19 126 ASP A CA 1
ATOM 992 C C . ASP A 1 126 ? -14.657 9.127 12.312 1.00 85.19 126 ASP A C 1
ATOM 994 O O . ASP A 1 126 ? -14.665 9.380 13.519 1.00 85.19 126 ASP A O 1
ATOM 998 N N . ASN A 1 127 ? -14.273 7.932 11.849 1.00 84.62 127 ASN A N 1
ATOM 999 C CA . ASN A 1 127 ? -13.784 6.824 12.659 1.00 84.62 127 ASN A CA 1
ATOM 1000 C C . ASN A 1 127 ? -12.260 6.630 12.556 1.00 84.62 127 ASN A C 1
ATOM 1002 O O . ASN A 1 127 ? -11.766 5.567 12.931 1.00 84.62 127 ASN A O 1
ATOM 1006 N N . ALA A 1 128 ? -11.491 7.623 12.087 1.00 84.69 128 ALA A N 1
ATOM 1007 C CA . ALA A 1 128 ? -10.044 7.496 11.853 1.00 84.69 128 ALA A CA 1
ATOM 1008 C C . ALA A 1 128 ? -9.261 6.935 13.058 1.00 84.69 128 ALA A C 1
ATOM 1010 O O . ALA A 1 128 ? -8.322 6.160 12.881 1.00 84.69 128 ALA A O 1
ATOM 1011 N N . VAL A 1 129 ? -9.673 7.273 14.288 1.00 82.81 129 VAL A N 1
ATOM 1012 C CA . VAL A 1 129 ? -9.072 6.736 15.523 1.00 82.81 129 VAL A CA 1
ATOM 1013 C C . VAL A 1 129 ? -9.316 5.233 15.653 1.00 82.81 129 VAL A C 1
ATOM 1015 O O . VAL A 1 129 ? -8.378 4.480 15.905 1.00 82.81 129 VAL A O 1
ATOM 1018 N N . SER A 1 130 ? -10.555 4.785 15.441 1.00 82.62 130 SER A N 1
ATOM 1019 C CA . SER A 1 130 ? -10.902 3.361 15.450 1.00 82.62 130 SER A CA 1
ATOM 1020 C C . SER A 1 130 ? -10.218 2.601 14.315 1.00 82.62 130 SER A C 1
ATOM 1022 O O . SER A 1 130 ? -9.935 1.422 14.463 1.00 82.62 130 SER A O 1
ATOM 1024 N N . LEU A 1 131 ? -9.909 3.264 13.199 1.00 86.00 131 LEU A N 1
ATOM 1025 C CA . LEU A 1 131 ? -9.284 2.663 12.019 1.00 86.00 131 LEU A CA 1
ATOM 1026 C C . LEU A 1 131 ? -7.750 2.728 12.030 1.00 86.00 131 LEU A C 1
ATOM 1028 O O . LEU A 1 131 ? -7.123 2.309 11.059 1.00 86.00 131 LEU A O 1
ATOM 1032 N N . ILE A 1 132 ? -7.122 3.216 13.105 1.00 86.38 132 ILE A N 1
ATOM 1033 C CA . ILE A 1 132 ? -5.681 3.508 13.127 1.00 86.38 132 ILE A CA 1
ATOM 1034 C C . ILE A 1 132 ? -4.811 2.314 12.721 1.00 86.38 132 ILE A C 1
ATOM 1036 O O . ILE A 1 132 ? -3.836 2.484 11.989 1.00 86.38 132 ILE A O 1
ATOM 1040 N N . LEU A 1 133 ? -5.172 1.101 13.143 1.00 86.31 133 LEU A N 1
ATOM 1041 C CA . LEU A 1 133 ? -4.432 -0.107 12.786 1.00 86.31 133 LEU A CA 1
ATOM 1042 C C . LEU A 1 133 ? -4.563 -0.441 11.299 1.00 86.31 133 LEU A C 1
ATOM 1044 O O . LEU A 1 133 ? -3.570 -0.839 10.689 1.00 86.31 133 LEU A O 1
ATOM 1048 N N . LEU A 1 134 ? -5.733 -0.221 10.688 1.00 89.06 134 LEU A N 1
ATOM 1049 C CA . LEU A 1 134 ? -5.913 -0.385 9.241 1.00 89.06 134 LEU A CA 1
ATOM 1050 C C . LEU A 1 134 ? -5.076 0.642 8.489 1.00 89.06 134 LEU A C 1
ATOM 1052 O O . LEU A 1 134 ? -4.361 0.277 7.557 1.00 89.06 134 LEU A O 1
ATOM 1056 N N . THR A 1 135 ? -5.104 1.898 8.936 1.00 91.31 135 THR A N 1
ATOM 1057 C CA . THR A 1 135 ? -4.320 2.979 8.334 1.00 91.31 135 THR A CA 1
ATOM 1058 C C . THR A 1 135 ? -2.832 2.672 8.377 1.00 91.31 135 THR A C 1
ATOM 1060 O O . THR A 1 135 ? -2.175 2.716 7.344 1.00 91.31 135 THR A O 1
ATOM 1063 N N . VAL A 1 136 ? -2.299 2.282 9.538 1.00 90.81 136 VAL A N 1
ATOM 1064 C CA . VAL A 1 136 ? -0.879 1.930 9.681 1.00 90.81 136 VAL A CA 1
ATOM 1065 C C . VAL A 1 136 ? -0.522 0.726 8.807 1.00 90.81 136 VAL A C 1
ATOM 1067 O O . VAL A 1 136 ? 0.500 0.747 8.124 1.00 90.81 136 VAL A O 1
ATOM 1070 N N . THR A 1 137 ? -1.369 -0.305 8.782 1.00 92.06 137 THR A N 1
ATOM 1071 C CA . THR A 1 137 ? -1.165 -1.508 7.958 1.00 92.06 137 THR A CA 1
ATOM 1072 C C . THR A 1 137 ? -1.096 -1.155 6.467 1.00 92.06 137 THR A C 1
ATOM 1074 O O . THR A 1 137 ? -0.162 -1.569 5.776 1.00 92.06 137 THR A O 1
ATOM 1077 N N . LEU A 1 138 ? -2.015 -0.311 5.984 1.00 94.38 138 LEU A N 1
ATOM 1078 C CA . LEU A 1 138 ? -2.004 0.218 4.619 1.00 94.38 138 LEU A CA 1
ATOM 1079 C C . LEU A 1 138 ? -0.761 1.071 4.338 1.00 94.38 138 LEU A C 1
ATOM 1081 O O . LEU A 1 138 ? -0.153 0.914 3.282 1.00 94.38 138 LEU A O 1
ATOM 1085 N N . SER A 1 139 ? -0.352 1.933 5.272 1.00 94.56 139 SER A N 1
ATOM 1086 C CA . SER A 1 139 ? 0.842 2.771 5.133 1.00 94.56 139 SER A CA 1
ATOM 1087 C C . SER A 1 139 ? 2.095 1.936 4.862 1.00 94.56 139 SER A C 1
ATOM 1089 O O . SER A 1 139 ? 2.862 2.264 3.960 1.00 94.56 139 SER A O 1
ATOM 1091 N N . TYR A 1 140 ? 2.299 0.823 5.575 1.00 93.19 140 TYR A N 1
ATOM 1092 C CA . TYR A 1 140 ? 3.437 -0.069 5.315 1.00 93.19 140 TYR A CA 1
ATOM 1093 C C . TYR A 1 140 ? 3.397 -0.679 3.911 1.00 93.19 140 TYR A C 1
ATOM 1095 O O . TYR A 1 140 ? 4.423 -0.713 3.230 1.00 93.19 140 TYR A O 1
ATOM 1103 N N . MET A 1 141 ? 2.224 -1.128 3.459 1.00 94.81 141 MET A N 1
ATOM 1104 C CA . MET A 1 141 ? 2.055 -1.646 2.102 1.00 94.81 141 MET A CA 1
ATOM 1105 C C . MET A 1 141 ? 2.326 -0.564 1.052 1.00 94.81 141 MET A C 1
ATOM 1107 O O . MET A 1 141 ? 3.007 -0.828 0.060 1.00 94.81 141 MET A O 1
ATOM 1111 N N . HIS A 1 142 ? 1.840 0.660 1.262 1.00 96.69 142 HIS A N 1
ATOM 1112 C CA . HIS A 1 142 ? 2.076 1.755 0.330 1.00 96.69 142 HIS A CA 1
ATOM 1113 C C . HIS A 1 142 ? 3.566 2.106 0.242 1.00 96.69 142 HIS A C 1
ATOM 1115 O O . HIS A 1 142 ? 4.118 2.126 -0.859 1.00 96.69 142 HIS A O 1
ATOM 1121 N N . LEU A 1 143 ? 4.247 2.273 1.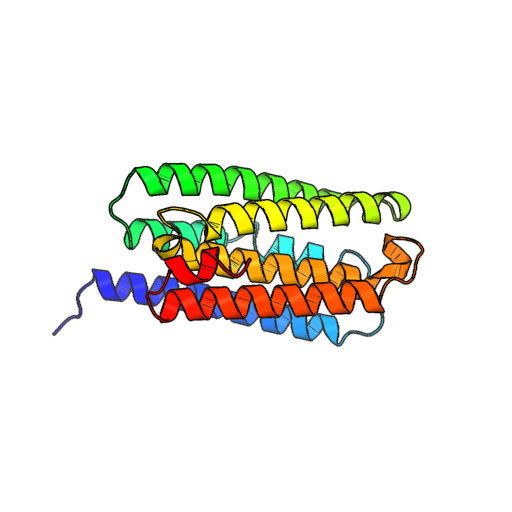382 1.00 95.25 143 LEU A N 1
ATOM 1122 C CA . LEU A 1 143 ? 5.689 2.537 1.415 1.00 95.25 143 LEU A CA 1
ATOM 1123 C C . LEU A 1 143 ? 6.495 1.438 0.717 1.00 95.25 143 LEU A C 1
ATOM 1125 O O . LEU A 1 143 ? 7.453 1.739 0.010 1.00 95.25 143 LEU A O 1
ATOM 1129 N N . ALA A 1 144 ? 6.104 0.174 0.875 1.00 93.81 144 ALA A N 1
ATOM 1130 C CA . ALA A 1 144 ? 6.786 -0.933 0.217 1.00 93.81 144 ALA A CA 1
ATOM 1131 C C . ALA A 1 144 ? 6.605 -0.916 -1.315 1.00 93.81 144 ALA A C 1
ATOM 1133 O O . ALA A 1 144 ? 7.558 -1.188 -2.040 1.00 93.81 144 ALA A O 1
ATOM 1134 N N . ASN A 1 145 ? 5.430 -0.531 -1.824 1.00 95.94 145 ASN A N 1
ATOM 1135 C CA . ASN A 1 145 ? 5.222 -0.345 -3.268 1.00 95.94 145 ASN A CA 1
ATOM 1136 C C . ASN A 1 145 ? 5.996 0.872 -3.813 1.00 95.94 145 ASN A C 1
ATOM 1138 O O . ASN A 1 145 ? 6.572 0.809 -4.898 1.00 95.94 145 ASN A O 1
ATOM 1142 N N . LEU A 1 146 ? 6.080 1.967 -3.050 1.00 95.69 146 LEU A N 1
ATOM 1143 C CA . LEU A 1 146 ? 6.920 3.116 -3.409 1.00 95.69 146 LEU A CA 1
ATOM 1144 C C . LEU A 1 146 ? 8.412 2.748 -3.437 1.00 95.69 146 LEU A C 1
ATOM 1146 O O . LEU A 1 146 ? 9.146 3.233 -4.300 1.00 95.69 146 LEU A O 1
ATOM 1150 N N . GLN A 1 147 ? 8.850 1.876 -2.526 1.00 94.00 147 GLN A N 1
ATOM 1151 C CA . GLN A 1 147 ? 10.210 1.343 -2.496 1.00 94.00 147 GLN A CA 1
ATOM 1152 C C . GLN A 1 147 ? 10.505 0.467 -3.722 1.00 94.00 147 GLN A C 1
ATOM 1154 O O . GLN A 1 147 ? 11.543 0.663 -4.349 1.00 94.00 147 GLN A O 1
ATOM 1159 N N . GLU A 1 148 ? 9.596 -0.437 -4.106 1.00 94.44 148 GLU A N 1
ATOM 1160 C CA . GLU A 1 148 ? 9.694 -1.224 -5.349 1.00 94.44 148 GLU A CA 1
ATOM 1161 C C . GLU A 1 148 ? 9.870 -0.305 -6.568 1.00 94.44 148 GLU A C 1
ATOM 1163 O O . GLU A 1 148 ? 10.809 -0.476 -7.347 1.00 94.44 148 GLU A O 1
ATOM 1168 N N . ARG A 1 149 ? 9.014 0.718 -6.702 1.00 94.81 149 ARG A N 1
ATOM 1169 C CA . ARG A 1 149 ? 9.116 1.708 -7.785 1.00 94.81 149 ARG A CA 1
ATOM 1170 C C . ARG A 1 149 ? 10.477 2.400 -7.803 1.00 94.81 149 ARG A C 1
ATOM 1172 O O . ARG A 1 149 ? 11.044 2.610 -8.870 1.00 94.81 149 ARG A O 1
ATOM 1179 N N . LEU A 1 150 ? 10.988 2.786 -6.635 1.00 93.94 150 LEU A N 1
ATOM 1180 C CA . LEU A 1 150 ? 12.275 3.465 -6.525 1.00 93.94 150 LEU A CA 1
ATOM 1181 C C . LEU A 1 150 ? 13.440 2.549 -6.924 1.00 93.94 150 LEU A C 1
ATOM 1183 O O . LEU A 1 150 ? 14.351 2.995 -7.618 1.00 93.94 150 LEU A O 1
ATOM 1187 N N . MET A 1 151 ? 13.417 1.289 -6.485 1.00 91.62 151 MET A N 1
ATOM 1188 C CA . MET A 1 151 ? 14.487 0.322 -6.748 1.00 91.62 151 MET A CA 1
ATOM 1189 C C . MET A 1 151 ? 14.548 -0.100 -8.216 1.00 91.62 151 MET A C 1
ATOM 1191 O O . MET A 1 151 ? 15.638 -0.254 -8.755 1.00 91.62 151 MET A O 1
ATOM 1195 N N . HIS A 1 152 ? 13.393 -0.220 -8.868 1.00 92.50 152 HIS A N 1
ATOM 1196 C CA . HIS A 1 152 ? 13.274 -0.739 -10.232 1.00 92.50 152 HIS A CA 1
ATOM 1197 C C . HIS A 1 152 ? 12.845 0.325 -11.241 1.00 92.50 152 HIS A C 1
ATOM 1199 O O . HIS A 1 152 ? 12.267 0.013 -12.280 1.00 92.50 152 HIS A O 1
ATOM 1205 N N . CYS A 1 153 ? 13.122 1.596 -10.946 1.00 90.19 153 CYS A N 1
ATOM 1206 C CA . CYS A 1 153 ? 12.635 2.743 -11.705 1.00 90.19 153 CYS A CA 1
ATOM 1207 C C . CYS A 1 153 ? 12.847 2.616 -13.221 1.00 90.19 153 CYS A C 1
ATOM 1209 O O . CYS A 1 153 ? 11.898 2.692 -14.001 1.00 90.19 153 CYS A O 1
ATOM 1211 N N . LYS A 1 154 ? 14.087 2.320 -13.608 1.00 90.19 154 LYS A N 1
ATOM 1212 C CA . LYS A 1 154 ? 14.501 2.154 -14.998 1.00 90.19 154 LYS A CA 1
ATOM 1213 C C . LYS A 1 154 ? 13.840 0.951 -15.671 1.00 90.19 154 LYS A C 1
ATOM 1215 O O . LYS A 1 154 ? 13.488 1.027 -16.838 1.00 90.19 154 LYS A O 1
ATOM 1220 N N . GLU A 1 155 ? 13.658 -0.150 -14.950 1.00 90.69 155 GLU A N 1
ATOM 1221 C CA . GLU A 1 155 ? 13.048 -1.368 -15.498 1.00 90.69 155 GLU A CA 1
ATOM 1222 C C . GLU A 1 155 ? 11.530 -1.236 -15.667 1.00 90.69 155 GLU A C 1
ATOM 1224 O O . GLU A 1 155 ? 10.952 -1.828 -16.577 1.00 90.69 155 GLU A O 1
ATOM 1229 N N . ILE A 1 156 ? 10.881 -0.468 -14.788 1.00 92.56 156 ILE A N 1
ATOM 1230 C CA . ILE A 1 156 ? 9.428 -0.285 -14.779 1.00 92.56 156 ILE A CA 1
ATOM 1231 C C . ILE A 1 156 ? 8.989 0.794 -15.784 1.00 92.56 156 ILE A C 1
ATOM 1233 O O . ILE A 1 156 ? 7.932 0.644 -16.400 1.00 92.56 156 ILE A O 1
ATOM 1237 N N . TYR A 1 157 ? 9.760 1.878 -15.925 1.00 90.81 157 TYR A N 1
ATOM 1238 C CA . TYR A 1 157 ? 9.342 3.075 -16.668 1.00 90.81 157 TYR A CA 1
ATOM 1239 C C . TYR A 1 157 ? 10.250 3.452 -17.846 1.00 90.81 157 TYR A C 1
ATOM 1241 O O . TYR A 1 157 ? 9.926 4.394 -18.562 1.00 90.81 157 TYR A O 1
ATOM 1249 N N . ASP A 1 158 ? 11.364 2.744 -18.061 1.00 89.19 158 ASP A N 1
ATOM 1250 C CA . ASP A 1 158 ? 12.386 3.082 -19.071 1.00 89.19 158 ASP A CA 1
ATOM 1251 C C . ASP A 1 158 ? 12.976 4.502 -18.908 1.00 89.19 158 ASP A C 1
ATOM 1253 O O . ASP A 1 158 ? 13.535 5.096 -19.827 1.00 89.19 158 ASP A O 1
ATOM 1257 N N . GLU A 1 159 ? 12.879 5.056 -17.698 1.00 88.12 159 GLU A N 1
ATOM 1258 C CA . GLU A 1 159 ? 13.401 6.368 -17.320 1.00 88.12 159 GLU A CA 1
ATOM 1259 C C . GLU A 1 159 ? 13.998 6.323 -15.909 1.00 88.12 159 GLU A C 1
ATOM 1261 O O . GLU A 1 159 ? 13.583 5.534 -15.055 1.00 88.12 159 GLU A O 1
ATOM 1266 N N . ASP A 1 160 ? 14.981 7.186 -15.648 1.00 88.12 160 ASP A N 1
ATOM 1267 C CA . ASP A 1 160 ? 15.548 7.349 -14.310 1.00 88.12 160 ASP A CA 1
ATOM 1268 C C . ASP A 1 160 ? 14.981 8.603 -13.637 1.00 88.12 160 ASP A C 1
ATOM 1270 O O . ASP A 1 160 ? 15.488 9.714 -13.795 1.00 88.12 160 ASP A O 1
ATOM 1274 N N . ASN A 1 161 ? 13.927 8.395 -12.851 1.00 90.81 161 ASN A N 1
ATOM 1275 C CA . ASN A 1 161 ? 13.313 9.404 -11.989 1.00 90.81 161 ASN A CA 1
ATOM 1276 C C . ASN A 1 161 ? 13.666 9.203 -10.505 1.00 90.81 161 ASN A C 1
ATOM 1278 O O . ASN A 1 161 ? 12.951 9.668 -9.610 1.00 90.81 161 ASN A O 1
ATOM 1282 N N . THR A 1 162 ? 14.795 8.543 -10.217 1.00 92.69 162 THR A N 1
ATOM 1283 C CA . THR A 1 162 ? 15.250 8.228 -8.853 1.00 92.69 162 THR A CA 1
ATOM 1284 C C . THR A 1 162 ? 15.228 9.431 -7.902 1.00 92.69 162 THR A C 1
ATOM 1286 O O . THR A 1 162 ? 14.744 9.267 -6.779 1.00 92.69 162 THR A O 1
ATOM 1289 N N . PRO A 1 163 ? 15.712 10.642 -8.266 1.00 94.06 163 PRO A N 1
ATOM 1290 C CA . PRO A 1 163 ? 15.687 11.784 -7.349 1.00 94.06 163 PRO A CA 1
ATOM 1291 C C . PRO A 1 163 ? 14.265 12.181 -6.935 1.00 94.06 163 PRO A C 1
ATOM 1293 O O . PRO A 1 163 ? 14.013 12.426 -5.753 1.00 94.06 163 PRO A O 1
ATOM 1296 N N . THR A 1 164 ? 13.337 12.190 -7.893 1.00 94.12 164 THR A N 1
ATOM 1297 C CA . THR A 1 164 ? 11.930 12.549 -7.688 1.00 94.12 164 THR A CA 1
ATOM 1298 C C . THR A 1 164 ? 11.225 11.504 -6.835 1.00 94.12 164 THR A C 1
ATOM 1300 O O . THR A 1 164 ? 10.675 11.836 -5.789 1.00 94.12 164 THR A O 1
ATOM 1303 N N . TRP A 1 165 ? 11.318 10.222 -7.189 1.00 94.62 165 TRP A N 1
ATOM 1304 C CA . TRP A 1 165 ? 10.624 9.165 -6.446 1.00 94.62 165 TRP A CA 1
ATOM 1305 C C . TRP A 1 165 ? 11.222 8.913 -5.063 1.00 94.62 165 TRP A C 1
ATOM 1307 O O . TRP A 1 165 ? 10.500 8.556 -4.134 1.00 94.62 165 TRP A O 1
ATOM 1317 N N . ARG A 1 166 ? 12.518 9.184 -4.874 1.00 95.69 166 ARG A N 1
ATOM 1318 C CA . ARG A 1 166 ? 13.134 9.201 -3.541 1.00 95.69 166 ARG A CA 1
ATOM 1319 C C . ARG A 1 166 ? 12.590 10.339 -2.686 1.00 95.69 166 ARG A C 1
ATOM 1321 O O . ARG A 1 166 ? 12.441 10.160 -1.478 1.00 95.69 166 ARG A O 1
ATOM 1328 N N . LYS A 1 167 ? 12.350 11.509 -3.282 1.00 95.31 167 LYS A N 1
ATOM 1329 C CA . LYS A 1 167 ? 11.731 12.641 -2.590 1.00 95.31 167 LYS A CA 1
ATOM 1330 C C . LYS A 1 167 ? 10.289 12.301 -2.202 1.00 95.31 167 LYS A C 1
ATOM 1332 O O . LYS A 1 167 ? 9.980 12.399 -1.022 1.00 95.31 167 LYS A O 1
ATOM 1337 N N . GLU A 1 168 ? 9.484 11.799 -3.136 1.00 93.88 168 GLU A N 1
ATOM 1338 C CA . GLU A 1 168 ? 8.097 11.377 -2.876 1.00 93.88 168 GLU A CA 1
ATOM 1339 C C . GLU A 1 168 ? 8.013 10.329 -1.756 1.00 93.88 168 GLU A C 1
ATOM 1341 O O . GLU A 1 168 ? 7.227 10.477 -0.826 1.00 93.88 168 GLU A O 1
ATOM 1346 N N . LEU A 1 169 ? 8.875 9.303 -1.776 1.00 95.06 169 LEU A N 1
ATOM 1347 C CA . LEU A 1 169 ? 8.919 8.299 -0.708 1.00 95.06 169 LEU A CA 1
ATOM 1348 C C . LEU A 1 169 ? 9.226 8.926 0.662 1.00 95.06 169 LEU A C 1
ATOM 1350 O O . LEU A 1 169 ? 8.623 8.551 1.665 1.00 95.06 169 LEU A O 1
ATOM 1354 N N . LYS A 1 170 ? 10.166 9.877 0.726 1.00 95.81 170 LYS A N 1
ATOM 1355 C CA . LYS A 1 170 ? 10.492 10.579 1.978 1.00 95.81 170 LYS A CA 1
ATOM 1356 C C . LYS A 1 170 ? 9.330 11.434 2.470 1.00 95.81 170 LYS A C 1
ATOM 1358 O O . LYS A 1 170 ? 9.070 11.445 3.669 1.00 95.81 170 LYS A O 1
ATOM 1363 N N . GLU A 1 171 ? 8.661 12.139 1.566 1.00 94.50 171 GLU A N 1
ATOM 1364 C CA . GLU A 1 171 ? 7.489 12.952 1.890 1.00 94.50 171 GLU A CA 1
ATOM 1365 C C . GLU A 1 171 ? 6.366 12.072 2.448 1.00 94.50 171 GLU A C 1
ATOM 1367 O O . GLU A 1 171 ? 5.834 12.378 3.512 1.00 94.50 171 GLU A O 1
ATOM 1372 N N . GLU A 1 172 ? 6.106 10.914 1.838 1.00 94.69 172 GLU A N 1
ATOM 1373 C CA . GLU A 1 172 ? 5.071 9.991 2.312 1.00 94.69 172 GLU A CA 1
ATOM 1374 C C . GLU A 1 172 ? 5.407 9.372 3.682 1.00 94.69 172 GLU A C 1
ATOM 1376 O O . GLU A 1 172 ? 4.544 9.235 4.552 1.00 94.69 172 GLU A O 1
ATOM 1381 N N . ILE A 1 173 ? 6.685 9.069 3.940 1.00 94.00 173 ILE A N 1
ATOM 1382 C CA . ILE A 1 173 ? 7.147 8.645 5.272 1.00 94.00 173 ILE A CA 1
ATOM 1383 C C . ILE A 1 173 ? 6.848 9.723 6.323 1.00 94.00 173 ILE A C 1
ATOM 1385 O O . ILE A 1 173 ? 6.392 9.403 7.426 1.00 94.00 173 ILE A O 1
ATOM 1389 N N . GLU A 1 174 ? 7.122 10.992 6.019 1.00 93.62 174 GLU A N 1
ATOM 1390 C CA . GLU A 1 174 ? 6.865 12.089 6.954 1.00 93.62 174 GLU A CA 1
ATOM 1391 C C . GLU A 1 174 ? 5.366 12.327 7.158 1.00 93.62 174 GLU A C 1
ATOM 1393 O O . GLU A 1 174 ? 4.937 12.478 8.306 1.00 93.62 174 GLU A O 1
ATOM 1398 N N . THR A 1 175 ? 4.561 12.237 6.098 1.00 91.25 175 THR A N 1
ATOM 1399 C CA . THR A 1 175 ? 3.091 12.231 6.157 1.00 91.25 175 THR A CA 1
ATOM 1400 C C . THR A 1 175 ? 2.580 11.206 7.171 1.00 91.25 175 THR A C 1
ATOM 1402 O O . THR A 1 175 ? 1.837 11.550 8.097 1.00 91.25 175 THR A O 1
ATOM 1405 N N . TYR A 1 176 ? 3.050 9.959 7.101 1.00 92.62 176 TYR A N 1
ATOM 1406 C CA . TYR A 1 176 ? 2.614 8.901 8.022 1.00 92.62 176 TYR A CA 1
ATOM 1407 C C . TYR A 1 176 ? 3.100 9.104 9.452 1.00 92.62 176 TYR A C 1
ATOM 1409 O O . TYR A 1 176 ? 2.368 8.831 10.408 1.00 92.62 176 TYR A O 1
ATOM 1417 N N . LYS A 1 177 ? 4.309 9.642 9.639 1.00 89.38 177 LYS A N 1
ATOM 1418 C CA . LYS A 1 177 ? 4.802 10.012 10.974 1.00 89.38 177 LYS A CA 1
ATOM 1419 C C . LYS A 1 177 ? 3.994 11.149 11.593 1.00 89.38 177 LYS A C 1
ATOM 1421 O O . LYS A 1 177 ? 3.814 11.160 12.813 1.00 89.38 177 LYS A O 1
ATOM 1426 N N . ILE A 1 178 ? 3.557 12.127 10.800 1.00 88.12 178 ILE A N 1
ATOM 1427 C CA . ILE A 1 178 ? 2.702 13.227 11.263 1.00 88.12 178 ILE A CA 1
ATOM 1428 C C . ILE A 1 178 ? 1.339 12.676 11.677 1.00 88.12 178 ILE A C 1
ATOM 1430 O O . ILE A 1 178 ? 0.942 12.898 12.821 1.00 88.12 178 ILE A O 1
ATOM 1434 N N . PHE A 1 179 ? 0.691 11.884 10.818 1.00 86.75 179 PHE A N 1
ATOM 1435 C CA . PHE A 1 179 ? -0.584 11.233 11.131 1.00 86.75 179 PHE A CA 1
ATOM 1436 C C . PHE A 1 179 ? -0.507 10.396 12.417 1.00 86.75 179 PHE A C 1
ATOM 1438 O O . PHE A 1 179 ? -1.317 10.551 13.328 1.00 86.75 179 PHE A O 1
ATOM 1445 N N . ARG A 1 180 ? 0.519 9.551 12.566 1.00 84.06 180 ARG A N 1
ATOM 1446 C CA . ARG A 1 180 ? 0.687 8.754 13.790 1.00 84.06 180 ARG A CA 1
ATOM 1447 C C . ARG A 1 180 ? 0.801 9.638 15.038 1.00 84.06 180 ARG A C 1
ATOM 1449 O O . ARG A 1 180 ? 0.216 9.321 16.069 1.00 84.06 180 ARG A O 1
ATOM 1456 N N . ARG A 1 181 ? 1.560 10.738 14.969 1.00 84.38 181 ARG A N 1
ATOM 1457 C CA . ARG A 1 181 ? 1.724 11.667 16.100 1.00 84.38 181 ARG A CA 1
ATOM 1458 C C . ARG A 1 181 ? 0.429 12.399 16.443 1.00 84.38 181 ARG A C 1
ATOM 1460 O O . ARG A 1 181 ? 0.131 12.540 17.626 1.00 84.38 181 ARG A O 1
ATOM 1467 N N . SER A 1 182 ? -0.333 12.860 15.452 1.00 82.69 182 SER A N 1
ATOM 1468 C CA . SER A 1 182 ? -1.598 13.566 15.696 1.00 82.69 182 SER A CA 1
ATOM 1469 C C . SER A 1 182 ? -2.633 12.662 16.367 1.00 82.69 182 SER A C 1
ATOM 1471 O O . SER A 1 182 ? -3.303 13.101 17.304 1.00 82.69 182 SER A O 1
ATOM 1473 N N . MET A 1 183 ? -2.684 11.385 15.973 1.00 81.50 183 MET A N 1
ATOM 1474 C CA . MET A 1 183 ? -3.547 10.383 16.603 1.00 81.50 183 MET A CA 1
ATOM 1475 C C . MET A 1 183 ? -3.142 10.094 18.055 1.00 81.50 183 MET A C 1
ATOM 1477 O O . MET A 1 183 ? -4.002 10.062 18.931 1.00 81.50 183 MET A O 1
ATOM 1481 N N . LEU A 1 184 ? -1.841 9.959 18.347 1.00 73.25 184 LEU A N 1
ATOM 1482 C CA . LEU A 1 184 ? -1.347 9.732 19.716 1.00 73.25 184 LEU A CA 1
ATOM 1483 C C . LEU A 1 184 ? -1.576 10.927 20.653 1.00 73.25 184 LEU A C 1
ATOM 1485 O O . LEU A 1 184 ? -1.755 10.744 21.853 1.00 73.25 184 LEU A O 1
ATOM 1489 N N . ASN A 1 185 ? -1.590 12.145 20.111 1.00 77.56 185 ASN A N 1
ATOM 1490 C CA . ASN A 1 185 ? -1.776 13.370 20.888 1.00 77.56 185 ASN A CA 1
ATOM 1491 C C . ASN A 1 185 ? -3.256 13.765 21.061 1.00 77.56 185 ASN A C 1
ATOM 1493 O O . ASN A 1 185 ? -3.531 14.839 21.594 1.00 77.56 185 ASN A O 1
ATOM 1497 N N . GLY A 1 186 ? -4.207 12.950 20.585 1.00 63.44 186 GLY A N 1
ATOM 1498 C CA . GLY A 1 186 ? -5.644 13.245 20.665 1.00 63.44 186 GLY A CA 1
ATOM 1499 C C . GLY A 1 186 ? -6.086 14.451 19.826 1.00 63.44 186 GLY A C 1
ATOM 1500 O O . GLY A 1 186 ? -7.173 14.984 20.034 1.00 63.44 186 GLY A O 1
ATOM 1501 N N . LYS A 1 187 ? -5.254 14.895 18.877 1.00 55.25 187 LYS A N 1
ATOM 1502 C CA . LYS A 1 187 ? -5.510 16.052 18.012 1.00 55.25 187 LYS A CA 1
ATOM 1503 C C . LYS A 1 187 ? -5.867 15.604 16.597 1.00 55.25 187 LYS A C 1
ATOM 1505 O O . LYS A 1 187 ? -5.179 15.950 15.635 1.00 55.25 187 LYS A O 1
ATOM 1510 N N . SER A 1 188 ? -6.942 14.829 16.463 1.00 52.19 188 SER A N 1
ATOM 1511 C CA . SER A 1 188 ? -7.397 14.336 15.155 1.00 52.19 188 SER A CA 1
ATOM 1512 C C . SER A 1 188 ? -7.645 15.471 14.148 1.00 52.19 188 SER A C 1
ATOM 1514 O O . SER A 1 188 ? -7.354 15.296 12.972 1.00 52.19 188 SER A O 1
ATOM 1516 N N . GLY A 1 189 ? -8.064 16.657 14.613 1.00 48.84 189 GLY A N 1
ATOM 1517 C CA . GLY A 1 189 ? -8.326 17.829 13.765 1.00 48.84 189 GLY A CA 1
ATOM 1518 C C . GLY A 1 189 ? -7.101 18.603 13.252 1.00 48.84 189 GLY A C 1
ATOM 1519 O O . GLY A 1 189 ? -7.241 19.373 12.309 1.00 48.84 189 GLY A O 1
ATOM 1520 N N . GLU A 1 190 ? -5.900 18.420 13.820 1.00 44.41 190 GLU A N 1
ATOM 1521 C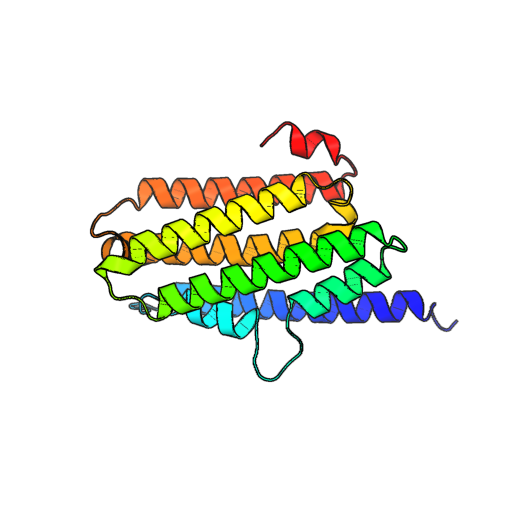 CA . GLU A 1 190 ? -4.673 19.061 13.291 1.00 44.41 190 GLU A CA 1
ATOM 1522 C C . GLU A 1 190 ? -4.042 18.239 12.151 1.00 44.41 190 GLU A C 1
ATOM 1524 O O . GLU A 1 190 ? -3.320 18.788 11.321 1.00 44.41 190 GLU A O 1
ATOM 1529 N N . ALA A 1 191 ? -4.339 16.935 12.072 1.00 45.88 191 ALA A N 1
ATOM 1530 C CA . ALA A 1 191 ? -3.853 16.047 11.011 1.00 45.88 191 ALA A CA 1
ATOM 1531 C C . ALA A 1 191 ? -4.434 16.414 9.636 1.00 45.88 191 ALA A C 1
ATOM 1533 O O . ALA A 1 191 ? -3.745 16.329 8.626 1.00 45.88 191 ALA A O 1
ATOM 1534 N N . THR A 1 192 ? -5.692 16.855 9.629 1.00 45.91 192 THR A N 1
ATOM 1535 C CA . THR A 1 192 ? -6.474 17.233 8.446 1.00 45.91 192 THR A CA 1
ATOM 1536 C C . THR A 1 192 ? -6.047 18.570 7.838 1.00 45.91 192 THR A C 1
ATOM 1538 O O . THR A 1 192 ? -6.428 18.874 6.717 1.00 45.91 192 THR A O 1
ATOM 1541 N N . ALA A 1 193 ? -5.295 19.392 8.577 1.00 42.34 193 ALA A N 1
ATOM 1542 C CA . ALA A 1 193 ? -4.868 20.724 8.141 1.00 42.34 193 ALA A CA 1
ATOM 1543 C C . ALA A 1 193 ? -3.444 20.752 7.552 1.00 42.34 193 ALA A C 1
ATOM 1545 O O . ALA A 1 193 ? -3.002 21.795 7.073 1.00 42.34 193 ALA A O 1
ATOM 1546 N N . LEU A 1 194 ? -2.711 19.634 7.630 1.00 43.06 194 LEU A N 1
ATOM 1547 C CA . LEU A 1 194 ? -1.302 19.521 7.229 1.00 43.06 194 LEU A CA 1
ATOM 1548 C C . LEU A 1 194 ? -1.075 18.607 6.007 1.00 43.06 194 LEU A C 1
ATOM 1550 O O . LEU A 1 194 ? 0.079 18.418 5.624 1.00 43.06 194 LEU A O 1
ATOM 1554 N N . LEU A 1 195 ? -2.144 18.069 5.407 1.00 42.97 195 LEU A N 1
ATOM 1555 C CA . LEU A 1 195 ? -2.157 17.227 4.198 1.00 42.97 195 LEU A CA 1
ATOM 1556 C C . LEU A 1 195 ? -3.202 17.741 3.203 1.00 42.97 195 LEU A C 1
ATOM 1558 O O . LEU A 1 195 ? -3.033 17.465 1.995 1.00 42.97 195 LEU A O 1
#

Radius of gyration: 17.58 Å; chains: 1; bounding box: 44×42×61 Å

InterPro domains:
  IPR036716 Pesticidal crystal protein, N-terminal domain superfamily [G3DSA:1.20.190.10] (7-191)
  IPR036716 Pesticidal crystal protein, N-terminal domain superfamily [SSF56849] (24-176)

Sequence (195 aa):
MLGDPSVILTDKLTDTWNDRMKQLVTGLVGLINVEDISVGKFVSMLISFFWPSSAVDIWELVKDQVEYMTDKKILAAEVTQLRNSLDGLRQTMEQYVAAKPYEKGSVMSSIITVCNDLHRRLVHSDNAVSLILLTVTLSYMHLANLQERLMHCKEIYDEDNTPTWRKELKEEIETYKIFRRSMLNGKSGEATALL

Foldseek 3Di:
DPPDVLVVVLVVLVVVLVVLVVVLVVVLVVQVPDDDDDQLPLLVVVLCSQPPPPDDGSLVSLVVNLCSVDVDPVVVVVSVVLVVLVVVLSVLSVCLSVDDQACNLVSLVVNLVSLVVSLVCLLPDPCVLSCVSVNVSSLSVNLSSLVSCLVCVCSNPVDHPNVVSVVVSVVSVVLNVLSVVCSVVVNSPVNVVPD

Secondary structure (DSSP, 8-state):
-PPPHHHHHHHHHHHHHHHHHHHHHHHHHHHHT-TTPPTTHHHHHHHHHHS-SSS--HHHHHHHHHHHH---HHHHHHHHHHHHHHHHHHHHHHHHHHS-HHHHHHHHHHHHHHHHHHHHHHHTSTTTTTTHHHHHHHHHHHHHHHHHHHHTHHHHHSS--HHHHHHHHHHHHHHHHHHHHHHHTT-HHHHTT--

Organism: Pleurodeles waltl (NCBI:txid8319)